Protein AF-A0A482R8Q1-F1 (afdb_monomer_lite)

Radius of gyration: 25.63 Å; chains: 1; bounding box: 69×61×71 Å

Foldseek 3Di:
DDDDDDDDDDDDPDDDDDPQDWDADPPPRDTDGPVDQADPPPRHGGDPPPPPQPDQQPFWDFDQDQQLRATWIAGNVPRDIGLAPDCSNPQLPFDQNPRRSHDHPPVQLVVQVVLLVVQAVDFFDQLDADDCVVVDDDPDPFPAPPVVRDTPVPDPPVCPPVDDQPAAAQLNRGFYAAPLCVPPVLNAAAAPCNRSSHHRCTRPDNHHRHADGSSLVNRDDLQAASRRDGEDCAQDPVSDDGHHSVDDDPDDDDPDDDDDPPDPPQVVCCVVCVSRHDDRDDDDDDDDD

pLDDT: mean 76.48, std 18.46, range [29.44, 97.88]

Structure (mmCIF, N/CA/C/O backbone):
data_AF-A0A482R8Q1-F1
#
_entry.id   AF-A0A482R8Q1-F1
#
loop_
_atom_site.group_PDB
_atom_site.id
_atom_site.type_symbol
_atom_site.label_atom_id
_atom_site.label_alt_id
_atom_site.label_comp_id
_atom_site.label_asym_id
_atom_site.label_entity_id
_atom_site.label_seq_id
_atom_site.pdbx_PDB_ins_code
_atom_site.Cartn_x
_atom_site.Cartn_y
_atom_site.Cartn_z
_atom_site.occupancy
_atom_site.B_iso_or_equiv
_atom_site.auth_seq_id
_atom_site.auth_comp_id
_atom_site.auth_asym_id
_atom_site.auth_atom_id
_atom_site.pdbx_PDB_model_num
ATOM 1 N N . MET A 1 1 ? -14.815 -26.971 -37.188 1.00 39.12 1 MET A N 1
ATOM 2 C CA . MET A 1 1 ? -15.586 -27.806 -36.244 1.00 39.12 1 MET A CA 1
ATOM 3 C C . MET A 1 1 ? -14.603 -28.486 -35.307 1.00 39.12 1 MET A C 1
ATOM 5 O O . MET A 1 1 ? -13.888 -29.372 -35.747 1.00 39.12 1 MET A O 1
ATOM 9 N N . ALA A 1 2 ? -14.506 -28.031 -34.060 1.00 32.44 2 ALA A N 1
ATOM 10 C CA . ALA A 1 2 ? -13.701 -28.677 -33.027 1.00 32.44 2 ALA A CA 1
ATOM 11 C C . ALA A 1 2 ? -14.546 -28.727 -31.751 1.00 32.44 2 ALA A C 1
ATOM 13 O O . ALA A 1 2 ? -15.058 -27.706 -31.296 1.00 32.44 2 ALA A O 1
ATOM 14 N N . ALA A 1 3 ? -14.783 -29.947 -31.278 1.00 30.41 3 ALA A N 1
ATOM 15 C CA . ALA A 1 3 ? -15.768 -30.293 -30.268 1.00 30.41 3 ALA A CA 1
ATOM 16 C C . ALA A 1 3 ? -15.351 -29.835 -28.862 1.00 30.41 3 ALA A C 1
ATOM 18 O O . ALA A 1 3 ? -14.231 -30.087 -28.416 1.00 30.41 3 ALA A O 1
ATOM 19 N N . ALA A 1 4 ? -16.287 -29.206 -28.150 1.00 29.44 4 ALA A N 1
ATOM 20 C CA . ALA A 1 4 ? -16.168 -28.900 -26.733 1.00 29.44 4 ALA A CA 1
ATOM 21 C C . ALA A 1 4 ? -16.239 -30.199 -25.912 1.00 29.44 4 ALA A C 1
ATOM 23 O O . ALA A 1 4 ? -17.248 -30.903 -25.928 1.00 29.44 4 ALA A O 1
ATOM 24 N N . ARG A 1 5 ? -15.167 -30.518 -25.181 1.00 33.19 5 ARG A N 1
ATOM 25 C CA . ARG A 1 5 ? -15.184 -31.551 -24.139 1.00 33.19 5 ARG A CA 1
ATOM 26 C C . ARG A 1 5 ? -15.720 -30.929 -22.852 1.00 33.19 5 ARG A C 1
ATOM 28 O O . ARG A 1 5 ? -15.056 -30.094 -22.246 1.00 33.19 5 ARG A O 1
ATOM 35 N N . GLY A 1 6 ? -16.929 -31.327 -22.459 1.00 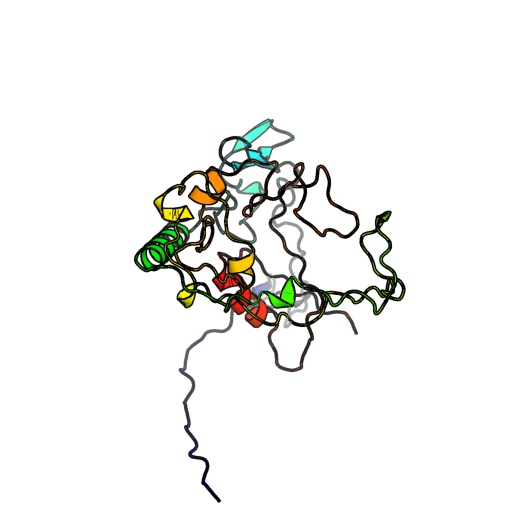29.94 6 GLY A N 1
ATOM 36 C CA . GLY A 1 6 ? -17.517 -30.977 -21.171 1.00 29.94 6 GLY A CA 1
ATOM 37 C C . GLY A 1 6 ? -16.790 -31.689 -20.033 1.00 29.94 6 GLY A C 1
ATOM 38 O O . GLY A 1 6 ? -16.711 -32.915 -20.017 1.00 29.94 6 GLY A O 1
ATOM 39 N N . VAL A 1 7 ? -16.271 -30.919 -19.079 1.00 32.34 7 VAL A N 1
ATOM 40 C CA . VAL A 1 7 ? -15.793 -31.443 -17.798 1.00 32.34 7 VAL A CA 1
ATOM 41 C C . VAL A 1 7 ? -16.876 -31.159 -16.766 1.00 32.34 7 VAL A C 1
ATOM 43 O O . VAL A 1 7 ? -17.063 -30.032 -16.319 1.00 32.34 7 VAL A O 1
ATOM 46 N N . SER A 1 8 ? -17.623 -32.208 -16.433 1.00 34.31 8 SER A N 1
ATOM 47 C CA . SER A 1 8 ? -18.514 -32.258 -15.279 1.00 34.31 8 SER A CA 1
ATOM 48 C C . SER A 1 8 ? -17.660 -32.287 -14.011 1.00 34.31 8 SER A C 1
ATOM 50 O O . SER A 1 8 ? -17.119 -33.336 -13.666 1.00 34.31 8 SER A O 1
ATOM 52 N N . SER A 1 9 ? -17.535 -31.160 -13.307 1.00 31.52 9 SER A N 1
ATOM 53 C CA . SER A 1 9 ? -17.006 -31.143 -11.940 1.00 31.52 9 SER A CA 1
ATOM 54 C C . SER A 1 9 ? -18.164 -31.013 -10.954 1.00 31.52 9 SER A C 1
ATOM 56 O O . SER A 1 9 ? -18.713 -29.934 -10.733 1.00 31.52 9 SER A O 1
ATOM 58 N N . SER A 1 10 ? -18.537 -32.153 -10.384 1.00 33.91 10 SER A N 1
ATOM 59 C CA . SER A 1 10 ? -19.400 -32.287 -9.217 1.00 33.91 10 SER A CA 1
ATOM 60 C C . SER A 1 10 ? -18.943 -31.369 -8.079 1.00 33.91 10 SER A C 1
ATOM 62 O O . SER A 1 10 ? -17.793 -31.445 -7.645 1.00 33.91 10 SER A O 1
ATOM 64 N N . LEU A 1 11 ? -19.855 -30.534 -7.579 1.00 31.52 11 LEU A N 1
ATOM 65 C CA . LEU A 1 11 ? -19.673 -29.757 -6.353 1.00 31.52 11 LEU A CA 1
ATOM 66 C C . LEU A 1 11 ? -19.361 -30.696 -5.170 1.00 31.52 11 LEU A C 1
ATOM 68 O O . LEU A 1 11 ? -20.057 -31.706 -5.011 1.00 31.52 11 LEU A O 1
ATOM 72 N N . PRO A 1 12 ? -18.382 -30.380 -4.304 1.00 32.44 12 PRO A N 1
ATOM 73 C CA . PRO A 1 12 ? -18.243 -31.081 -3.039 1.00 32.44 12 PRO A CA 1
ATOM 74 C C . PRO A 1 12 ? -19.461 -30.769 -2.161 1.00 32.44 12 PRO A C 1
ATOM 76 O O . PRO A 1 12 ? -19.801 -29.613 -1.903 1.00 32.44 12 PRO A O 1
ATOM 79 N N . ARG A 1 13 ? -20.140 -31.825 -1.704 1.00 41.91 13 ARG A N 1
ATOM 80 C CA . ARG A 1 13 ? -21.158 -31.735 -0.655 1.00 41.91 13 ARG A CA 1
ATOM 81 C C . ARG A 1 13 ? -20.482 -31.212 0.616 1.00 41.91 13 ARG A C 1
ATOM 83 O O . ARG A 1 13 ? -19.550 -31.850 1.091 1.00 41.91 13 ARG A O 1
ATOM 90 N N . GLY A 1 14 ? -20.982 -30.110 1.181 1.00 39.66 14 GLY A N 1
ATOM 91 C CA . GLY A 1 14 ? -20.725 -29.784 2.590 1.00 39.66 14 GLY A CA 1
ATOM 92 C C . GLY A 1 14 ? -20.165 -28.403 2.942 1.00 39.66 14 GLY A C 1
ATOM 93 O O . GLY A 1 14 ? -19.441 -28.316 3.925 1.00 39.66 14 GLY A O 1
ATOM 94 N N . VAL A 1 15 ? -20.511 -27.319 2.238 1.00 33.12 15 VAL A N 1
ATOM 95 C CA . VAL A 1 15 ? -20.296 -25.964 2.790 1.00 33.12 15 VAL A CA 1
ATOM 96 C C . VAL A 1 15 ? -21.603 -25.483 3.412 1.00 33.12 15 VAL A C 1
ATOM 98 O O . VAL A 1 15 ? -22.556 -25.147 2.711 1.00 33.12 15 VAL A O 1
ATOM 101 N N . ALA A 1 16 ? -21.670 -25.522 4.743 1.00 33.16 16 ALA A N 1
ATOM 102 C CA . ALA A 1 16 ? -22.784 -24.972 5.501 1.00 33.16 16 ALA A CA 1
ATOM 103 C C . ALA A 1 16 ? -22.886 -23.460 5.244 1.00 33.16 16 ALA A C 1
ATOM 105 O O . ALA A 1 16 ? -21.909 -22.730 5.401 1.00 33.16 16 ALA A O 1
ATOM 106 N N . LEU A 1 17 ? -24.079 -23.005 4.852 1.00 35.72 17 LEU A N 1
ATOM 107 C CA . LEU A 1 17 ? -24.433 -21.587 4.788 1.00 35.72 17 LEU A CA 1
ATOM 108 C C . LEU A 1 17 ? -24.100 -20.913 6.134 1.00 35.72 17 LEU A C 1
ATOM 110 O O . LEU A 1 17 ? -24.300 -21.547 7.178 1.00 35.72 17 LEU A O 1
ATOM 114 N N . PRO A 1 18 ? -23.630 -19.650 6.152 1.00 39.09 18 PRO A N 1
ATOM 115 C CA . PRO A 1 18 ? -23.465 -18.921 7.402 1.00 39.09 18 PRO A CA 1
ATOM 116 C C . PRO A 1 18 ? -24.820 -18.900 8.107 1.00 39.09 18 PRO A C 1
ATOM 118 O O . PRO A 1 18 ? -25.819 -18.454 7.540 1.00 39.09 18 PRO A O 1
ATOM 121 N N . LYS A 1 19 ? -24.871 -19.467 9.318 1.00 44.50 19 LYS A N 1
ATOM 122 C CA . LYS A 1 19 ? -26.093 -19.519 10.120 1.00 44.50 19 LYS A CA 1
ATOM 123 C C . LYS A 1 19 ? -26.568 -18.082 10.304 1.00 44.50 19 LYS A C 1
ATOM 125 O O . LYS A 1 19 ? -25.929 -17.312 11.019 1.00 44.50 19 LYS A O 1
ATOM 130 N N . LEU A 1 20 ? -27.667 -17.721 9.641 1.00 47.38 20 LEU A N 1
ATOM 131 C CA . LEU A 1 20 ? -28.396 -16.501 9.955 1.00 47.38 20 LEU A CA 1
ATOM 132 C C . LEU A 1 20 ? -28.641 -16.536 11.461 1.00 47.38 20 LEU A C 1
ATOM 134 O O . LEU A 1 20 ? -29.140 -17.535 11.981 1.00 47.38 20 LEU A O 1
ATOM 138 N N . SER A 1 21 ? -28.221 -15.493 12.171 1.00 65.81 21 SER A N 1
ATOM 139 C CA . SER A 1 21 ? -28.498 -15.394 13.599 1.00 65.81 21 SER A CA 1
ATOM 140 C C . SER A 1 21 ? -30.011 -15.545 13.806 1.00 65.81 21 SER A C 1
ATOM 142 O O . SER A 1 21 ? -30.819 -14.911 13.126 1.00 65.81 21 SER A O 1
ATOM 144 N N . THR A 1 22 ? -30.406 -16.466 14.681 1.00 85.81 22 THR A N 1
ATOM 145 C CA . THR A 1 22 ? -31.808 -16.771 14.996 1.00 85.81 22 THR A CA 1
ATOM 146 C C . THR A 1 22 ? -32.167 -16.213 16.367 1.00 85.81 22 THR A C 1
ATOM 148 O O . THR A 1 22 ? -31.316 -16.188 17.253 1.00 85.81 22 THR A O 1
ATOM 151 N N . TRP A 1 23 ? -33.426 -15.824 16.574 1.00 85.00 23 TRP A N 1
ATOM 152 C CA . TRP A 1 23 ? -33.970 -15.517 17.901 1.00 85.00 23 TRP A CA 1
ATOM 153 C C . TRP A 1 23 ? -35.055 -16.526 18.283 1.00 85.00 23 TRP A C 1
ATOM 155 O O . TRP A 1 23 ? -35.826 -16.977 17.435 1.00 85.00 23 TRP A O 1
ATOM 165 N N . SER A 1 24 ? -35.118 -16.885 19.562 1.00 89.62 24 SER A N 1
ATOM 166 C CA . SER A 1 24 ? -36.125 -17.808 20.091 1.00 89.62 24 SER A CA 1
ATOM 167 C C . SER A 1 24 ? -37.320 -17.032 20.627 1.00 89.62 24 SER A C 1
ATOM 169 O O . SER A 1 24 ? -37.162 -16.099 21.412 1.00 89.62 24 SER A O 1
ATOM 171 N N . CYS A 1 25 ? -38.527 -17.417 20.220 1.00 85.88 25 CYS A N 1
ATOM 172 C CA . CYS A 1 25 ? -39.744 -16.822 20.757 1.00 85.88 25 CYS A CA 1
ATOM 173 C C . CYS A 1 25 ? -39.960 -17.227 22.221 1.00 85.88 25 CYS A C 1
ATOM 175 O O . CYS A 1 25 ? -40.052 -18.415 22.515 1.00 85.88 25 CYS A O 1
ATOM 177 N N . ALA A 1 26 ? -40.119 -16.248 23.114 1.00 85.25 26 ALA A N 1
ATOM 178 C CA . ALA A 1 26 ? -40.362 -16.490 24.537 1.00 85.25 26 ALA A CA 1
ATOM 179 C C . ALA A 1 26 ? -41.704 -17.196 24.819 1.00 85.25 26 ALA A C 1
ATOM 181 O O . ALA A 1 26 ? -41.795 -17.974 25.761 1.00 85.25 26 ALA A O 1
ATOM 182 N N . ALA A 1 27 ? -42.729 -16.975 23.988 1.00 85.19 27 ALA A N 1
ATOM 183 C CA . ALA A 1 27 ? -44.058 -17.552 24.199 1.00 85.19 27 ALA A CA 1
ATOM 184 C C . ALA A 1 27 ? -44.214 -18.978 23.648 1.00 85.19 27 ALA A C 1
ATOM 186 O O . ALA A 1 27 ? -44.920 -19.791 24.234 1.00 85.19 27 ALA A O 1
ATOM 187 N N . CYS A 1 28 ? -43.596 -19.293 22.502 1.00 89.31 28 CYS A N 1
ATOM 188 C CA . CYS A 1 28 ? -43.806 -20.584 21.829 1.00 89.31 28 CYS A CA 1
ATOM 189 C C . CYS A 1 28 ? -42.527 -21.381 21.543 1.00 89.31 28 CYS A C 1
ATOM 191 O O . CYS A 1 28 ? -42.600 -22.439 20.917 1.00 89.31 28 CYS A O 1
ATOM 193 N N . GLY A 1 29 ? -41.358 -20.872 21.941 1.00 85.06 29 GLY A N 1
ATOM 194 C CA . GLY A 1 29 ? -40.060 -21.537 21.782 1.00 85.06 29 GLY A CA 1
ATOM 195 C C . GLY A 1 29 ? -39.556 -21.654 20.340 1.00 85.06 29 GLY A C 1
ATOM 196 O O . GLY A 1 29 ? -38.484 -22.207 20.107 1.00 85.06 29 GLY A O 1
ATOM 197 N N . LEU A 1 30 ? -40.303 -21.152 19.350 1.00 87.69 30 LEU A N 1
ATOM 198 C CA . LEU A 1 30 ? -39.933 -21.271 17.943 1.00 87.69 30 LEU A CA 1
ATOM 199 C C . LEU A 1 30 ? -38.719 -20.398 17.616 1.00 87.69 30 LEU A C 1
ATOM 201 O O . LEU A 1 30 ? -38.716 -19.201 17.908 1.00 87.69 30 LEU A O 1
ATOM 205 N N . GLN A 1 31 ? -37.734 -20.983 16.937 1.00 88.81 31 GLN A N 1
ATOM 206 C CA . GLN A 1 31 ? -36.620 -20.239 16.356 1.00 88.81 31 GLN A CA 1
ATOM 207 C C . GLN A 1 31 ? -37.091 -19.489 15.104 1.00 88.81 31 GLN A C 1
ATOM 209 O O . GLN A 1 31 ? -37.639 -20.086 14.167 1.00 88.81 31 GLN A O 1
ATOM 214 N N . ASN A 1 32 ? -36.891 -18.176 15.112 1.00 84.00 32 ASN A N 1
ATOM 215 C CA . ASN A 1 32 ? -37.191 -17.254 14.026 1.00 84.00 32 ASN A CA 1
ATOM 216 C C . ASN A 1 32 ? -35.883 -16.653 13.491 1.00 84.00 32 ASN A C 1
ATOM 218 O O . ASN A 1 32 ? -34.883 -16.560 14.201 1.00 84.00 32 ASN A O 1
ATOM 222 N N . GLU A 1 33 ? -35.894 -16.212 12.240 1.00 83.62 33 GLU A N 1
ATOM 223 C CA . GLU A 1 33 ? -34.783 -15.468 11.640 1.00 83.62 33 GLU A CA 1
ATOM 224 C C . GLU A 1 33 ? -34.684 -14.061 12.254 1.00 83.62 33 GLU A C 1
ATOM 226 O O . GLU A 1 33 ? -35.714 -13.428 12.500 1.00 83.62 33 GLU A O 1
ATOM 231 N N . ARG A 1 34 ? -33.469 -13.529 12.473 1.00 78.00 34 ARG A N 1
ATOM 232 C CA . ARG A 1 34 ? -33.254 -12.183 13.056 1.00 78.00 34 ARG A CA 1
ATOM 233 C C . ARG A 1 34 ? -33.968 -11.048 12.322 1.00 78.00 34 ARG A C 1
ATOM 235 O O . ARG A 1 34 ? -34.288 -10.045 12.948 1.00 78.00 34 ARG A O 1
ATOM 242 N N . ALA A 1 35 ? -34.236 -11.201 11.026 1.00 77.19 35 ALA A N 1
ATOM 243 C CA . ALA A 1 35 ? -34.951 -10.205 10.230 1.00 77.19 35 ALA A CA 1
ATOM 244 C C . ALA A 1 35 ? -36.462 -10.125 10.539 1.00 77.19 35 ALA A C 1
ATOM 246 O O . ALA A 1 35 ? -37.106 -9.139 10.187 1.00 77.19 35 ALA A O 1
ATOM 247 N N . LEU A 1 36 ? -37.046 -11.142 11.186 1.00 80.75 36 LEU A N 1
ATOM 248 C CA . LEU A 1 36 ? -38.474 -11.170 11.497 1.00 80.75 36 LEU A CA 1
ATOM 249 C C . LEU A 1 36 ? -38.778 -10.363 12.760 1.00 80.75 36 LEU A C 1
ATOM 251 O O . LEU A 1 36 ? -38.402 -10.760 13.860 1.00 80.75 36 LEU A O 1
ATOM 255 N N . ALA A 1 37 ? -39.540 -9.278 12.598 1.00 85.25 37 ALA A N 1
ATOM 256 C CA . ALA A 1 37 ? -40.002 -8.428 13.699 1.00 85.25 37 ALA A CA 1
ATOM 257 C C . ALA A 1 37 ? -41.045 -9.098 14.613 1.00 85.25 37 ALA A C 1
ATOM 259 O O . ALA A 1 37 ? -41.288 -8.607 15.708 1.00 85.25 37 ALA A O 1
ATOM 260 N N . HIS A 1 38 ? -41.666 -10.196 14.173 1.00 90.62 38 HIS A N 1
ATOM 261 C CA . HIS A 1 38 ? -42.658 -10.953 14.936 1.00 90.62 38 HIS A CA 1
ATOM 262 C C . HIS A 1 38 ? -42.456 -12.452 14.715 1.00 90.62 38 HIS A C 1
ATOM 264 O O . HIS A 1 38 ? -41.999 -12.882 13.652 1.00 90.62 38 HIS A O 1
ATOM 270 N N . CYS A 1 39 ? -42.825 -13.267 15.699 1.00 89.81 39 CYS A N 1
ATOM 271 C CA . CYS A 1 39 ? -42.769 -14.711 15.576 1.00 89.81 39 CYS A CA 1
ATOM 272 C C . CYS A 1 39 ? -43.718 -15.174 14.469 1.00 89.81 39 CYS A C 1
ATOM 274 O O . CYS A 1 39 ? -44.916 -14.891 14.499 1.00 89.81 39 CYS A O 1
ATOM 276 N N . ARG A 1 40 ? -43.206 -15.977 13.533 1.00 90.31 40 ARG A N 1
ATOM 277 C CA . ARG A 1 40 ? -43.997 -16.518 12.414 1.00 90.31 40 ARG A CA 1
ATOM 278 C C . ARG A 1 40 ? -45.171 -17.409 12.840 1.00 90.31 40 ARG A C 1
ATOM 280 O O . ARG A 1 40 ? -46.043 -17.678 12.025 1.00 90.31 40 ARG A O 1
ATOM 287 N N . ARG A 1 41 ? -45.188 -17.885 14.092 1.00 87.19 41 ARG A N 1
ATOM 288 C CA . ARG A 1 41 ? -46.240 -18.759 14.630 1.00 87.19 41 ARG A CA 1
ATOM 289 C C . ARG A 1 41 ? -47.239 -18.015 15.508 1.00 87.19 41 ARG A C 1
ATOM 291 O O . ARG A 1 41 ? -48.424 -18.051 15.214 1.00 87.19 41 ARG A O 1
ATOM 298 N N . CYS A 1 42 ? -46.784 -17.366 16.577 1.00 90.25 42 CYS A N 1
ATOM 299 C CA . CYS A 1 42 ? -47.680 -16.728 17.552 1.00 90.25 42 CYS A CA 1
ATOM 300 C C . CYS A 1 42 ? -47.794 -15.207 17.398 1.00 90.25 42 CYS A C 1
ATOM 302 O O . CYS A 1 42 ? -48.523 -14.587 18.160 1.00 90.25 42 CYS A O 1
ATOM 304 N N . ARG A 1 43 ? -47.083 -14.606 16.434 1.00 88.69 43 ARG A N 1
ATOM 305 C CA . ARG A 1 43 ? -47.018 -13.154 16.197 1.00 88.69 43 ARG A CA 1
ATOM 306 C C . ARG A 1 43 ? -46.509 -12.308 17.366 1.00 88.69 43 ARG A C 1
ATOM 308 O O . ARG A 1 43 ? -46.534 -11.090 17.246 1.00 88.69 43 ARG A O 1
ATOM 315 N N . GLU A 1 44 ? -45.979 -12.915 18.427 1.00 85.88 44 GLU A N 1
ATOM 316 C CA . GLU A 1 44 ? -45.283 -12.152 19.467 1.00 85.88 44 GLU A CA 1
ATOM 317 C C . GLU A 1 44 ? -44.134 -11.349 18.855 1.00 85.88 44 GLU A C 1
ATOM 319 O O . GLU A 1 44 ? -43.413 -11.898 18.009 1.00 85.88 44 GLU A O 1
ATOM 324 N N . PRO A 1 45 ? -43.954 -10.074 19.233 1.00 85.06 45 PRO A N 1
ATOM 325 C CA . PRO A 1 45 ? -42.891 -9.264 18.691 1.00 85.06 45 PRO A CA 1
ATOM 326 C C . PRO A 1 45 ? -41.548 -9.882 19.070 1.00 85.06 45 PRO A C 1
ATOM 328 O O . PRO A 1 45 ? -41.381 -10.506 20.123 1.00 85.06 45 PRO A O 1
ATOM 331 N N . ALA A 1 46 ? -40.580 -9.725 18.174 1.00 81.00 46 ALA A N 1
ATOM 332 C CA . ALA A 1 46 ? -39.199 -10.026 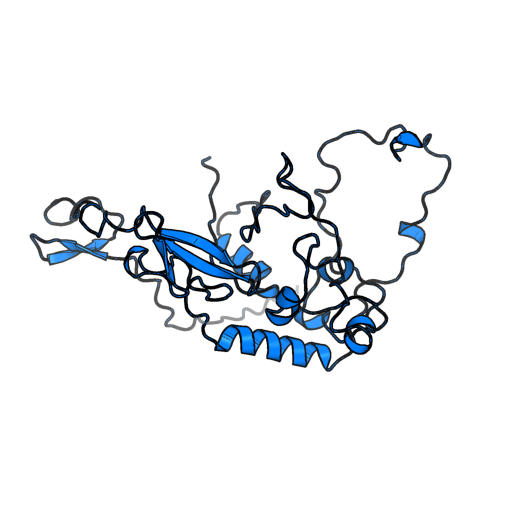18.490 1.00 81.00 46 ALA A CA 1
ATOM 333 C C . ALA A 1 46 ? -38.811 -9.254 19.759 1.00 81.00 46 ALA A C 1
ATOM 335 O O . ALA A 1 46 ? -39.280 -8.120 19.938 1.00 81.00 46 ALA A O 1
ATOM 336 N N . PRO A 1 47 ? -37.974 -9.835 20.639 1.00 76.00 47 PRO A N 1
ATOM 337 C CA . PRO A 1 47 ? -37.443 -9.087 21.769 1.00 76.00 47 PRO A CA 1
ATOM 338 C C . PRO A 1 47 ? -36.865 -7.783 21.217 1.00 76.00 47 PRO A C 1
ATOM 340 O O . PRO A 1 47 ? -36.062 -7.806 20.276 1.00 76.00 47 PRO A O 1
ATOM 343 N N . ARG A 1 48 ? -37.358 -6.638 21.714 1.00 59.53 48 ARG A N 1
ATOM 344 C CA . ARG A 1 48 ? -36.851 -5.331 21.281 1.00 59.53 48 ARG A CA 1
ATOM 345 C C . ARG A 1 48 ? -35.336 -5.361 21.470 1.00 59.53 48 ARG A C 1
ATOM 347 O O . ARG A 1 48 ? -34.848 -5.939 22.432 1.00 59.53 48 ARG A O 1
ATOM 354 N N . ALA A 1 49 ? -34.589 -4.718 20.577 1.00 50.91 49 ALA A N 1
ATOM 355 C CA . ALA A 1 49 ? -33.147 -4.512 20.731 1.00 50.91 49 ALA A CA 1
ATOM 356 C C . ALA A 1 49 ? -32.808 -3.537 21.888 1.00 50.91 49 ALA A C 1
ATOM 358 O O . ALA A 1 49 ? -31.868 -2.757 21.794 1.00 50.91 49 ALA A O 1
ATOM 359 N N . ALA A 1 50 ? -33.609 -3.548 22.951 1.00 45.41 50 ALA A N 1
ATOM 360 C CA . ALA A 1 50 ? -33.391 -2.885 24.217 1.00 45.41 50 ALA A CA 1
ATOM 361 C C . ALA A 1 50 ? -33.287 -4.004 25.259 1.00 45.41 50 ALA A C 1
ATOM 363 O O . ALA A 1 50 ? -34.108 -4.915 25.254 1.00 45.41 50 ALA A O 1
ATOM 364 N N . ASP A 1 51 ? -32.246 -3.933 26.083 1.00 38.12 51 ASP A N 1
ATOM 365 C CA . ASP A 1 51 ? -31.846 -4.892 27.128 1.00 38.12 51 ASP A CA 1
ATOM 366 C C . ASP A 1 51 ? -30.806 -5.952 26.724 1.00 38.12 51 ASP A C 1
ATOM 368 O O . ASP A 1 51 ? -30.553 -6.911 27.447 1.00 38.12 51 ASP A O 1
ATOM 372 N N . ALA A 1 52 ? -30.069 -5.694 25.639 1.00 39.16 52 ALA A N 1
ATOM 373 C CA . ALA A 1 52 ? -28.669 -6.108 25.534 1.00 39.16 52 ALA A CA 1
ATOM 374 C C . ALA A 1 52 ? -27.768 -4.890 25.820 1.00 39.16 52 ALA A C 1
ATOM 376 O O . ALA A 1 52 ? -27.332 -4.198 24.907 1.00 39.16 52 ALA A O 1
ATOM 377 N N . GLY A 1 53 ? -27.545 -4.598 27.106 1.00 39.47 53 GLY A N 1
ATOM 378 C CA . GLY A 1 53 ? -26.366 -3.861 27.583 1.00 39.47 53 GLY A CA 1
ATOM 379 C C . GLY A 1 53 ? -26.148 -2.433 27.066 1.00 39.47 53 GLY A C 1
ATOM 380 O O . GLY A 1 53 ? -25.027 -2.085 26.709 1.00 39.47 53 GLY A O 1
ATOM 381 N N . ALA A 1 54 ? -27.164 -1.571 27.074 1.00 38.84 54 ALA A N 1
ATOM 382 C CA . ALA A 1 54 ? -26.957 -0.131 26.908 1.00 38.84 54 ALA A CA 1
ATOM 383 C C . ALA A 1 54 ? -26.622 0.526 28.262 1.00 38.84 54 ALA A C 1
ATOM 385 O O . ALA A 1 54 ? -27.499 1.117 28.878 1.00 38.84 54 ALA A O 1
ATOM 386 N N . SER A 1 55 ? -25.379 0.401 28.754 1.00 43.50 55 SER A N 1
ATOM 387 C CA . SER A 1 55 ? -24.885 1.266 29.853 1.00 43.50 55 SER A CA 1
ATOM 388 C C . SER A 1 55 ? -23.355 1.316 30.050 1.00 43.50 55 SER A C 1
ATOM 390 O O . SER A 1 55 ? -22.900 1.759 31.101 1.00 43.50 55 SER A O 1
ATOM 392 N N . ALA A 1 56 ? -22.522 0.891 29.093 1.00 44.75 56 ALA A N 1
ATOM 393 C CA . ALA A 1 56 ? -21.063 0.995 29.281 1.00 44.75 56 ALA A CA 1
ATOM 394 C C . ALA A 1 56 ? -20.249 1.306 28.010 1.00 44.75 56 ALA A C 1
ATOM 396 O O . ALA A 1 56 ? -19.044 1.518 28.089 1.00 44.75 56 ALA A O 1
ATOM 397 N N . SER A 1 57 ? -20.887 1.392 26.839 1.00 51.72 57 SER A N 1
ATOM 398 C CA . SER A 1 57 ? -20.214 1.668 25.562 1.00 51.72 57 SER A CA 1
ATOM 399 C C . SER A 1 57 ? -19.968 3.159 25.284 1.00 51.72 57 SER A C 1
ATOM 401 O O . SER A 1 57 ? -19.239 3.475 24.352 1.00 51.72 57 SER A O 1
ATOM 403 N N . ALA A 1 58 ? -20.581 4.076 26.045 1.00 56.56 58 ALA A N 1
ATOM 404 C CA . ALA A 1 58 ? -20.468 5.522 25.810 1.00 56.56 58 ALA A CA 1
ATOM 405 C C . ALA A 1 58 ? -19.167 6.136 26.364 1.00 56.56 58 ALA A C 1
ATOM 407 O O . ALA A 1 58 ? -18.727 7.175 25.877 1.00 56.56 58 ALA A O 1
ATOM 408 N N . SER A 1 59 ? -18.547 5.486 27.350 1.00 77.19 59 SER A N 1
ATOM 409 C CA . SER A 1 59 ? -17.446 6.067 28.126 1.00 77.19 59 SER A CA 1
ATOM 410 C C . SER A 1 59 ? -16.062 5.659 27.628 1.00 77.19 59 SER A C 1
ATOM 412 O O . SER A 1 59 ? -15.091 6.357 27.889 1.00 77.19 59 SER A O 1
ATOM 414 N N . TRP A 1 60 ? -15.933 4.548 26.900 1.00 78.94 60 TRP A N 1
ATOM 415 C CA . TRP A 1 60 ? -14.638 4.069 26.412 1.00 78.94 60 TRP A CA 1
ATOM 416 C C . TRP A 1 60 ? -14.308 4.630 25.025 1.00 78.94 60 TRP A C 1
ATOM 418 O O . TRP A 1 60 ? -15.096 4.508 24.088 1.00 78.94 60 TRP A O 1
ATOM 428 N N . LYS A 1 61 ? -13.111 5.200 24.879 1.00 79.69 61 LYS A N 1
ATOM 429 C CA . LYS A 1 61 ? -12.539 5.688 23.620 1.00 79.69 61 LYS A CA 1
ATOM 430 C C . LYS A 1 61 ? -11.348 4.833 23.201 1.00 79.69 61 LYS A C 1
ATOM 432 O O . LYS A 1 61 ? -10.495 4.511 24.021 1.00 79.69 61 LYS A O 1
ATOM 437 N N . GLU A 1 62 ? -11.281 4.501 21.915 1.00 77.25 62 GLU A N 1
ATOM 438 C CA . GLU A 1 62 ? -10.100 3.900 21.284 1.00 77.25 62 GLU A CA 1
ATOM 439 C C . GLU A 1 62 ? -9.070 5.008 21.014 1.00 77.25 62 GLU A C 1
ATOM 441 O O . GLU A 1 62 ? -9.372 5.984 20.323 1.00 77.25 62 GLU A O 1
ATOM 446 N N . VAL A 1 63 ? -7.865 4.875 21.567 1.00 76.31 63 VAL A N 1
ATOM 447 C CA . VAL A 1 63 ? -6.773 5.844 21.424 1.00 76.31 63 VAL A CA 1
ATOM 448 C C . VAL A 1 63 ? -5.530 5.123 20.918 1.00 76.31 63 VAL A C 1
ATOM 450 O O . VAL A 1 63 ? -5.204 4.034 21.375 1.00 76.31 63 VAL A O 1
ATOM 453 N N . LEU A 1 64 ? -4.832 5.720 19.955 1.00 72.12 64 LEU A N 1
ATOM 454 C CA . LEU A 1 64 ? -3.559 5.202 19.463 1.00 72.12 64 LEU A CA 1
ATOM 455 C C . LEU A 1 64 ? -2.437 5.668 20.393 1.00 72.12 64 LEU A C 1
ATOM 457 O O . LEU A 1 64 ? -2.246 6.872 20.555 1.00 72.12 64 LEU A O 1
ATOM 461 N N . ASP A 1 65 ? -1.684 4.736 20.968 1.00 70.44 65 ASP A N 1
ATOM 462 C CA . ASP A 1 65 ? -0.463 5.081 21.688 1.00 70.44 65 ASP A CA 1
ATOM 463 C C . ASP A 1 65 ? 0.642 5.475 20.688 1.00 70.44 65 ASP A C 1
ATOM 465 O O . ASP A 1 65 ? 1.010 4.655 19.844 1.00 70.44 65 ASP A O 1
ATOM 469 N N . PRO A 1 66 ? 1.206 6.695 20.751 1.00 63.91 66 PRO A N 1
ATOM 470 C CA . PRO A 1 66 ? 2.219 7.141 19.794 1.00 63.91 66 PRO A CA 1
ATOM 471 C C . PRO A 1 66 ? 3.518 6.323 19.824 1.00 63.91 66 PRO A C 1
ATOM 473 O O . PRO A 1 66 ? 4.214 6.264 18.813 1.00 63.91 66 PRO A O 1
ATOM 476 N N . SER A 1 67 ? 3.852 5.701 20.963 1.00 59.38 67 SER A N 1
ATOM 477 C CA . SER A 1 67 ? 5.131 5.002 21.152 1.00 59.38 67 SER A CA 1
ATOM 478 C C . SER A 1 67 ? 5.116 3.568 20.611 1.00 59.38 67 SER A C 1
ATOM 480 O O . SER A 1 67 ? 6.004 3.164 19.863 1.00 59.38 67 SER A O 1
ATOM 482 N N . SER A 1 68 ? 4.073 2.811 20.944 1.00 61.19 68 SER A N 1
ATOM 483 C CA . SER A 1 68 ? 3.879 1.415 20.542 1.00 61.19 68 SER A CA 1
ATOM 484 C C . SER A 1 68 ? 3.049 1.275 19.271 1.00 61.19 68 SER A C 1
ATOM 486 O O . SER A 1 68 ? 3.029 0.206 18.661 1.00 61.19 68 SER A O 1
ATOM 488 N N . ARG A 1 69 ? 2.336 2.342 18.886 1.00 64.31 69 ARG A N 1
ATOM 489 C CA . ARG A 1 69 ? 1.332 2.363 17.815 1.00 64.31 69 ARG A CA 1
ATOM 490 C C . ARG A 1 69 ? 0.202 1.372 17.999 1.00 64.31 69 ARG A C 1
ATOM 492 O O . ARG A 1 69 ? -0.504 1.072 17.043 1.00 64.31 69 ARG A O 1
ATOM 499 N N . GLN A 1 70 ? -0.005 0.888 19.215 1.00 61.69 70 GLN A N 1
ATOM 500 C CA . GLN A 1 70 ? -1.116 0.013 19.548 1.00 61.69 70 GLN A CA 1
ATOM 501 C C . GLN A 1 70 ? -2.313 0.843 20.009 1.00 61.69 70 GLN A C 1
ATOM 503 O O . GLN A 1 70 ? -2.155 1.929 20.570 1.00 61.69 70 GLN A O 1
ATOM 508 N N . ILE A 1 71 ? -3.524 0.350 19.746 1.00 71.31 71 ILE A N 1
ATOM 509 C CA . ILE A 1 71 ? -4.729 0.956 20.308 1.00 71.31 71 ILE A CA 1
ATOM 510 C C . ILE A 1 71 ? -4.831 0.531 21.771 1.00 71.31 71 ILE A C 1
ATOM 512 O O . ILE A 1 71 ? -4.818 -0.663 22.073 1.00 71.31 71 ILE A O 1
ATOM 516 N N . TYR A 1 72 ? -4.973 1.508 22.658 1.00 75.19 72 TYR A N 1
ATOM 517 C CA . TYR A 1 72 ? -5.448 1.305 24.017 1.00 75.19 72 TYR A CA 1
ATOM 518 C C . TYR A 1 72 ? -6.842 1.918 24.164 1.00 75.19 72 TYR A C 1
ATOM 520 O O . TYR A 1 72 ? -7.242 2.824 23.431 1.00 75.19 72 TYR A O 1
ATOM 528 N N . TYR A 1 73 ? -7.610 1.393 25.105 1.00 81.25 73 TYR A N 1
ATOM 529 C CA . TYR A 1 73 ? -8.945 1.864 25.429 1.00 81.25 73 TYR A CA 1
ATOM 530 C C . TYR A 1 73 ? -8.844 2.734 26.670 1.00 81.25 73 TYR A C 1
ATOM 532 O O . TYR A 1 73 ? -8.325 2.287 27.691 1.00 81.25 73 TYR A O 1
ATOM 540 N N . TRP A 1 74 ? -9.338 3.963 26.579 1.00 82.88 74 TRP A N 1
ATOM 541 C CA . TRP A 1 74 ? -9.402 4.909 27.686 1.00 82.88 74 TRP A CA 1
ATOM 542 C C . TRP A 1 74 ? -10.854 5.174 28.062 1.00 82.88 74 TRP A C 1
ATOM 544 O O . TRP A 1 74 ? -11.658 5.559 27.214 1.00 82.88 74 TRP A O 1
ATOM 554 N N . ASN A 1 75 ? -11.197 4.967 29.327 1.00 86.44 75 ASN A N 1
ATOM 555 C CA . ASN A 1 75 ? -12.490 5.339 29.869 1.00 86.44 75 ASN A CA 1
ATOM 556 C C . ASN A 1 75 ? -12.472 6.822 30.250 1.00 86.44 75 ASN A C 1
ATOM 558 O O . ASN A 1 75 ? -11.744 7.235 31.149 1.00 86.44 75 ASN A O 1
ATOM 562 N N . VAL A 1 76 ? -13.287 7.620 29.570 1.00 82.56 76 VAL A N 1
ATOM 5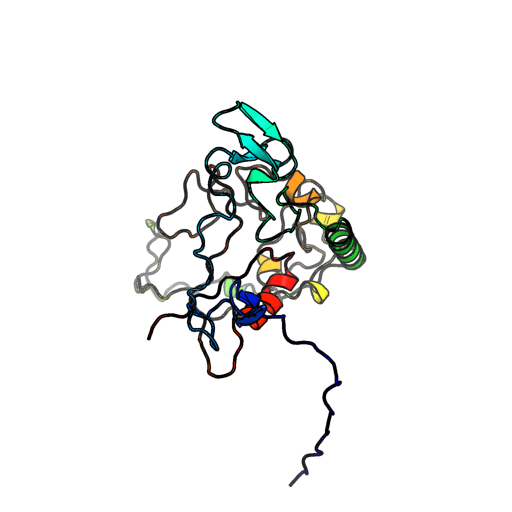63 C CA . VAL A 1 76 ? -13.409 9.067 29.773 1.00 82.56 76 VAL A CA 1
ATOM 564 C C . VAL A 1 76 ? -13.961 9.401 31.159 1.00 82.56 76 VAL A C 1
ATOM 566 O O . VAL A 1 76 ? -13.584 10.426 31.720 1.00 82.56 76 VAL A O 1
ATOM 569 N N . ASP A 1 77 ? -14.809 8.538 31.719 1.00 81.19 77 ASP A N 1
ATOM 570 C CA . ASP A 1 77 ? -15.489 8.797 32.988 1.00 81.19 77 ASP A CA 1
ATOM 571 C C . ASP A 1 77 ? -14.663 8.313 34.188 1.00 81.19 77 ASP A C 1
ATOM 573 O O . ASP A 1 77 ? -14.609 8.991 35.212 1.00 81.19 77 ASP A O 1
ATOM 577 N N . THR A 1 78 ? -13.999 7.155 34.075 1.00 84.62 78 THR A N 1
ATOM 578 C CA . THR A 1 78 ? -13.196 6.580 35.177 1.00 84.62 78 THR A CA 1
ATOM 579 C C . THR A 1 78 ? -11.711 6.925 35.096 1.00 84.62 78 THR A C 1
ATOM 581 O O . THR A 1 78 ? -10.984 6.750 36.071 1.00 84.62 78 THR A O 1
ATOM 584 N N . GLY A 1 79 ? -11.234 7.402 33.944 1.00 82.62 79 GLY A N 1
ATOM 585 C CA . GLY A 1 79 ? -9.812 7.625 33.682 1.00 82.62 79 GLY A CA 1
ATOM 586 C C . GLY A 1 79 ? -9.005 6.341 33.453 1.00 82.62 79 GLY A C 1
ATOM 587 O O . GLY A 1 79 ? -7.801 6.418 33.215 1.00 82.62 79 GLY A O 1
ATOM 588 N N . GLU A 1 80 ? -9.632 5.163 33.509 1.00 84.44 80 GLU A N 1
ATOM 589 C CA . GLU A 1 80 ? -8.949 3.878 33.354 1.00 84.44 80 GLU A CA 1
ATOM 590 C C . GLU A 1 80 ? -8.439 3.675 31.927 1.00 84.44 80 GLU A C 1
ATOM 592 O O . GLU A 1 80 ? -9.086 4.055 30.951 1.00 84.44 80 GLU A O 1
ATOM 597 N N . THR A 1 81 ? -7.282 3.025 31.799 1.00 85.62 81 THR A N 1
ATOM 598 C CA . THR A 1 81 ? -6.712 2.636 30.506 1.00 85.62 81 THR A CA 1
ATOM 599 C C . THR A 1 81 ? -6.474 1.132 30.463 1.00 85.62 81 THR A C 1
ATOM 601 O O . THR A 1 81 ? -6.076 0.523 31.455 1.00 85.62 81 THR A O 1
ATOM 604 N N . THR A 1 82 ? -6.736 0.506 29.319 1.00 79.44 82 THR A N 1
ATOM 605 C CA . THR A 1 82 ? -6.474 -0.922 29.104 1.00 79.44 82 THR A CA 1
ATOM 606 C C . THR A 1 82 ? -6.028 -1.191 27.675 1.00 79.44 82 THR A C 1
ATOM 608 O O . THR A 1 82 ? -6.495 -0.560 26.731 1.00 79.44 82 THR A O 1
ATOM 611 N N . TRP A 1 83 ? -5.142 -2.166 27.502 1.00 74.44 83 TRP A N 1
ATOM 612 C CA . TRP A 1 83 ? -4.686 -2.639 26.191 1.00 74.44 83 TRP A CA 1
ATOM 613 C C . TRP A 1 83 ? -5.619 -3.690 25.580 1.00 74.44 83 TRP A C 1
ATOM 615 O O . TRP A 1 83 ? -5.545 -3.981 24.391 1.00 74.44 83 TRP A O 1
ATOM 625 N N . THR A 1 84 ? -6.510 -4.270 26.389 1.00 73.38 84 THR A N 1
ATOM 626 C CA . THR A 1 84 ? -7.498 -5.260 25.940 1.00 73.38 84 THR A CA 1
ATOM 627 C C . THR A 1 84 ? -8.867 -4.611 25.864 1.00 73.38 84 THR A C 1
ATOM 629 O O . THR A 1 84 ? -9.259 -3.926 26.807 1.00 73.38 84 THR A O 1
ATOM 632 N N . ARG A 1 85 ? -9.612 -4.855 24.777 1.00 71.56 85 ARG A N 1
ATOM 633 C CA . ARG A 1 85 ? -10.970 -4.324 24.595 1.00 71.56 85 ARG A CA 1
ATOM 634 C C . ARG A 1 85 ? -11.839 -4.657 25.821 1.00 71.56 85 ARG A C 1
ATOM 636 O O . ARG A 1 85 ? -12.043 -5.839 26.096 1.00 71.56 85 ARG A O 1
ATOM 643 N N . PRO A 1 86 ? -12.348 -3.651 26.555 1.00 77.94 86 PRO A N 1
ATOM 644 C CA . PRO A 1 86 ? -13.251 -3.867 27.678 1.00 77.94 86 PRO A CA 1
ATOM 645 C C . PRO A 1 86 ? -14.483 -4.672 27.259 1.00 77.94 86 PRO A C 1
ATOM 647 O O . PRO A 1 86 ? -15.078 -4.385 26.223 1.00 77.94 86 PRO A O 1
ATOM 650 N N . ALA A 1 87 ? -14.938 -5.603 28.103 1.00 75.00 87 ALA A N 1
ATOM 651 C CA . ALA A 1 87 ? -16.1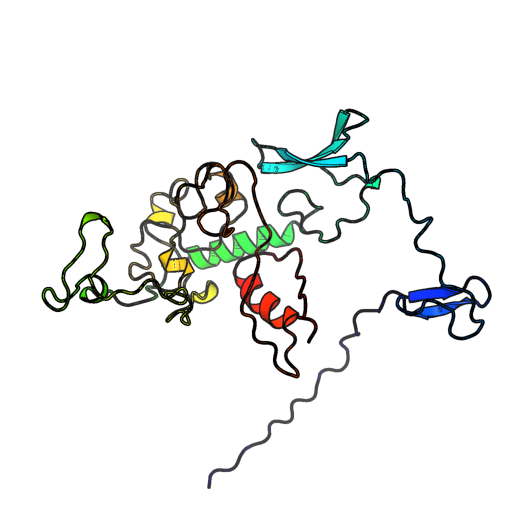68 -6.368 27.857 1.00 75.00 87 ALA A CA 1
ATOM 652 C C . ALA A 1 87 ? -17.401 -5.461 27.643 1.00 75.00 87 ALA A C 1
ATOM 654 O O . ALA A 1 87 ? -18.313 -5.801 26.894 1.00 75.00 87 ALA A O 1
ATOM 655 N N . ALA A 1 88 ? -17.386 -4.268 28.246 1.00 73.75 88 ALA A N 1
ATOM 656 C CA . ALA A 1 88 ? -18.366 -3.197 28.066 1.00 73.75 88 ALA A CA 1
ATOM 657 C C . ALA A 1 88 ? -18.536 -2.712 26.611 1.00 73.75 88 ALA A C 1
ATOM 659 O O . ALA A 1 88 ? -19.608 -2.230 26.249 1.00 73.75 88 ALA A O 1
ATOM 660 N N . LEU A 1 89 ? -17.494 -2.830 25.781 1.00 68.31 89 LEU A N 1
ATOM 661 C CA . LEU A 1 89 ? -17.512 -2.486 24.354 1.00 68.31 89 LEU A CA 1
ATOM 662 C C . LEU A 1 89 ? -18.000 -3.644 23.464 1.00 68.31 89 LEU A C 1
ATOM 664 O O . LEU A 1 89 ? -18.030 -3.488 22.239 1.00 68.31 89 LEU A O 1
ATOM 668 N N . GLY A 1 90 ? -18.369 -4.781 24.070 1.00 65.12 90 GLY A N 1
ATOM 669 C CA . GLY A 1 90 ? -18.747 -6.015 23.388 1.00 65.12 90 GLY A CA 1
ATOM 670 C C . GLY A 1 90 ? -17.590 -6.667 22.629 1.00 65.12 90 GLY A C 1
ATOM 671 O O . GLY A 1 90 ? -16.453 -6.180 22.644 1.00 65.12 90 GLY A O 1
ATOM 672 N N . ASP A 1 91 ? -17.897 -7.763 21.933 1.00 55.53 91 ASP A N 1
ATOM 673 C CA . ASP A 1 91 ? -16.967 -8.366 20.981 1.00 55.53 91 ASP A CA 1
ATOM 674 C C . ASP A 1 91 ? -16.520 -7.309 19.969 1.00 55.53 91 ASP A C 1
ATOM 676 O O . ASP A 1 91 ? -17.326 -6.504 19.486 1.00 55.53 91 ASP A O 1
ATOM 680 N N . ALA A 1 92 ? -15.223 -7.291 19.648 1.00 53.03 92 ALA A N 1
ATOM 681 C CA . ALA A 1 92 ? -14.749 -6.458 18.558 1.00 53.03 92 ALA A CA 1
ATOM 682 C C . ALA A 1 92 ? -15.538 -6.861 17.304 1.00 53.03 92 ALA A C 1
ATOM 684 O O . ALA A 1 92 ? -15.488 -8.032 16.922 1.00 53.03 92 ALA A O 1
ATOM 685 N N . PRO A 1 93 ? -16.266 -5.935 16.653 1.00 53.22 93 PRO A N 1
ATOM 686 C CA . PRO A 1 93 ? -17.086 -6.292 15.499 1.00 53.22 93 PRO A CA 1
ATOM 687 C C . PRO A 1 93 ? -16.239 -6.884 14.358 1.00 53.22 93 PRO A C 1
ATOM 689 O O . PRO A 1 93 ? -16.768 -7.585 13.498 1.00 53.22 93 PRO A O 1
ATOM 692 N N . TYR A 1 94 ? -14.922 -6.640 14.388 1.00 54.88 94 TYR A N 1
ATOM 693 C CA . TYR A 1 94 ? -13.922 -7.141 13.454 1.00 54.88 94 TYR A CA 1
ATOM 694 C C . TYR A 1 94 ? -12.622 -7.390 14.239 1.00 54.88 94 TYR A C 1
ATOM 696 O O . TYR A 1 94 ? -11.850 -6.467 14.495 1.00 54.88 94 TYR A O 1
ATOM 704 N N . ALA A 1 95 ? -12.432 -8.618 14.722 1.00 46.91 95 ALA A N 1
ATOM 705 C CA . ALA A 1 95 ? -11.269 -9.011 15.511 1.00 46.91 95 ALA A CA 1
ATOM 706 C C . ALA A 1 95 ? -10.106 -9.412 14.592 1.00 46.91 95 ALA A C 1
ATOM 708 O O . ALA A 1 95 ? -9.867 -10.595 14.364 1.00 46.91 95 ALA A O 1
ATOM 709 N N . SER A 1 96 ? -9.371 -8.431 14.078 1.00 51.12 96 SER A N 1
ATOM 710 C CA . SER A 1 96 ? -7.958 -8.641 13.789 1.00 51.12 96 SER A CA 1
ATOM 711 C C . SER A 1 96 ? -7.185 -7.899 14.867 1.00 51.12 96 SER A C 1
ATOM 713 O O . SER A 1 96 ? -7.245 -6.679 14.981 1.00 51.12 96 SER A O 1
ATOM 715 N N . GLY A 1 97 ? -6.461 -8.590 15.738 1.00 51.53 97 GLY A N 1
ATOM 716 C CA . GLY A 1 97 ? -5.584 -7.886 16.684 1.00 51.53 97 GLY A CA 1
ATOM 717 C C . GLY A 1 97 ? -4.334 -7.290 16.070 1.00 51.53 97 GLY A C 1
ATOM 718 O O . GLY A 1 97 ? -3.349 -7.071 16.775 1.00 51.53 97 GLY A O 1
ATOM 719 N N . TYR A 1 98 ? -4.374 -6.987 14.779 1.00 47.97 98 TYR A N 1
ATOM 720 C CA . TYR A 1 98 ? -3.395 -6.149 14.154 1.00 47.97 98 TYR A CA 1
ATOM 721 C C . TYR A 1 98 ? -3.790 -4.734 14.570 1.00 47.97 98 TYR A C 1
ATOM 723 O O . TYR A 1 98 ? -4.698 -4.142 13.998 1.00 47.97 98 TYR A O 1
ATOM 731 N N . TYR A 1 99 ? -3.142 -4.250 15.638 1.00 51.91 99 TYR A N 1
ATOM 732 C CA . TYR A 1 99 ? -3.359 -2.961 16.318 1.00 51.91 99 TYR A CA 1
ATOM 733 C C . TYR A 1 99 ? -4.413 -2.891 17.437 1.00 51.91 99 TYR A C 1
ATOM 735 O O . TYR A 1 99 ? -4.995 -1.836 17.657 1.00 51.91 99 TYR A O 1
ATOM 743 N N . GLY A 1 100 ? -4.598 -3.952 18.231 1.00 50.16 100 GLY A N 1
ATOM 744 C CA . GLY A 1 100 ? -5.247 -3.832 19.556 1.00 50.16 100 GLY A CA 1
ATOM 745 C C . GLY A 1 100 ? -6.781 -3.913 19.567 1.00 50.16 100 GLY A C 1
ATOM 746 O O . GLY A 1 100 ? -7.424 -3.681 20.592 1.00 50.16 100 GLY A O 1
ATOM 747 N N . ARG A 1 101 ? -7.404 -4.308 18.451 1.00 53.06 101 ARG A N 1
ATOM 748 C CA . ARG A 1 101 ? -8.853 -4.580 18.350 1.00 53.06 101 ARG A CA 1
ATOM 749 C C . ARG A 1 101 ? -9.228 -6.038 18.628 1.00 53.06 101 ARG A C 1
ATOM 751 O O . ARG A 1 101 ? -10.179 -6.568 18.068 1.00 53.06 101 ARG A O 1
ATOM 758 N N . GLY A 1 102 ? -8.492 -6.674 19.533 1.00 47.91 102 GLY A N 1
ATOM 759 C CA . GLY A 1 102 ? -8.609 -8.093 19.877 1.00 47.91 102 GLY A CA 1
ATOM 760 C C . GLY A 1 102 ? -7.245 -8.772 19.818 1.00 47.91 102 GLY A C 1
ATOM 761 O O . GLY A 1 102 ? -6.251 -8.118 19.520 1.00 47.91 102 GLY A O 1
ATOM 762 N N . ALA A 1 103 ? -7.173 -10.068 20.108 1.00 39.78 103 ALA A N 1
ATOM 763 C CA . ALA A 1 103 ? -6.000 -10.852 19.745 1.00 39.78 103 ALA A CA 1
ATOM 764 C C . ALA A 1 103 ? -6.041 -11.074 18.228 1.00 39.78 103 ALA A C 1
ATOM 766 O O . ALA A 1 103 ? -7.032 -11.580 17.704 1.00 39.78 103 ALA A O 1
ATOM 767 N N . SER A 1 104 ? -4.977 -10.728 17.503 1.00 44.19 104 SER A N 1
ATOM 768 C CA . SER A 1 104 ? -4.745 -11.361 16.210 1.00 44.19 104 SER A CA 1
ATOM 769 C C . SER A 1 104 ? -4.544 -12.801 16.592 1.00 44.19 104 SER A C 1
ATOM 771 O O . SER A 1 104 ? -3.883 -13.056 17.601 1.00 44.19 104 SER A O 1
ATOM 773 N N . ALA A 1 105 ? -5.063 -13.747 15.820 1.00 49.31 105 ALA A N 1
ATOM 774 C CA . ALA A 1 105 ? -4.429 -15.050 15.868 1.00 49.31 105 ALA A CA 1
ATOM 775 C C . ALA A 1 105 ? -2.925 -14.770 15.643 1.00 49.31 105 ALA A C 1
ATOM 777 O O . ALA A 1 105 ? -2.589 -14.242 14.580 1.00 49.31 105 ALA A O 1
ATOM 778 N N . PRO A 1 106 ? -2.030 -14.990 16.632 1.00 55.69 106 PRO A N 1
ATOM 779 C CA . PRO A 1 106 ? -0.601 -14.668 16.499 1.00 55.69 106 PRO A CA 1
ATOM 780 C C . PRO A 1 106 ? 0.016 -15.349 15.265 1.00 55.69 106 PRO A C 1
ATOM 782 O O . PRO A 1 106 ? 1.015 -14.897 14.715 1.00 55.69 106 PRO A O 1
ATOM 785 N N . ASP A 1 107 ? -0.669 -16.384 14.789 1.00 66.06 107 ASP A N 1
ATOM 786 C CA . ASP A 1 107 ? -0.512 -17.073 13.520 1.00 66.06 107 ASP A CA 1
ATOM 787 C C . ASP A 1 107 ? -0.496 -16.148 12.278 1.00 66.06 107 ASP A C 1
ATOM 789 O O . ASP A 1 107 ? 0.389 -16.285 11.446 1.00 66.06 107 ASP A O 1
ATOM 793 N N . VAL A 1 108 ? -1.381 -15.148 12.142 1.00 70.56 108 VAL A N 1
ATOM 794 C CA . VAL A 1 108 ? -1.509 -14.372 10.881 1.00 70.56 108 VAL A CA 1
ATOM 795 C C . VAL A 1 108 ? -0.299 -13.466 10.619 1.00 70.56 108 VAL A C 1
ATOM 797 O O . VAL A 1 108 ? 0.199 -13.403 9.495 1.00 70.56 108 VAL A O 1
ATOM 800 N N . GLN A 1 109 ? 0.217 -12.778 11.643 1.00 71.00 109 GLN A N 1
ATOM 801 C CA . GLN A 1 109 ? 1.436 -11.971 11.481 1.00 71.00 109 GLN A CA 1
ATOM 802 C C . GLN A 1 109 ? 2.656 -12.851 11.224 1.00 71.00 109 GLN A C 1
ATOM 804 O O . GLN A 1 109 ? 3.430 -12.568 10.311 1.00 71.00 109 GLN A O 1
ATOM 809 N N . ALA A 1 110 ? 2.786 -13.953 11.964 1.00 80.12 110 ALA A N 1
ATOM 810 C CA . ALA A 1 110 ? 3.854 -14.915 11.734 1.00 80.12 110 ALA A CA 1
ATOM 811 C C . ALA A 1 110 ? 3.807 -15.483 10.302 1.00 80.12 110 ALA A C 1
ATOM 813 O O . ALA A 1 110 ? 4.850 -15.618 9.663 1.00 80.12 110 ALA A O 1
ATOM 814 N N . GLN A 1 111 ? 2.609 -15.740 9.764 1.00 83.00 111 GLN A N 1
ATOM 815 C CA . GLN A 1 111 ? 2.402 -16.171 8.379 1.00 83.00 111 GLN A CA 1
ATOM 816 C C . GLN A 1 111 ? 2.846 -15.109 7.367 1.00 83.00 111 GLN A C 1
ATOM 818 O O . GLN A 1 111 ? 3.576 -15.437 6.431 1.00 83.00 111 GLN A O 1
ATOM 823 N N . LEU A 1 112 ? 2.465 -13.840 7.554 1.00 82.94 112 LEU A N 1
ATOM 824 C CA . LEU A 1 112 ? 2.883 -12.740 6.672 1.00 82.94 112 LEU A CA 1
ATOM 825 C C . LEU A 1 112 ? 4.403 -12.533 6.702 1.00 82.94 112 LEU A C 1
ATOM 827 O O . LEU A 1 112 ? 5.035 -12.374 5.657 1.00 82.94 112 LEU A O 1
ATOM 831 N N . GLU A 1 113 ? 5.015 -12.589 7.884 1.00 86.44 113 GLU A N 1
ATOM 832 C CA . GLU A 1 113 ? 6.470 -12.511 8.035 1.00 86.44 113 GLU A CA 1
ATOM 833 C C . GLU A 1 113 ? 7.182 -13.702 7.382 1.00 86.44 113 GLU A C 1
ATOM 835 O O . GLU A 1 113 ? 8.208 -13.529 6.717 1.00 86.44 113 GLU A O 1
ATOM 840 N N . GLN A 1 114 ? 6.638 -14.912 7.531 1.00 90.00 114 GLN A N 1
ATOM 841 C CA . GLN A 1 114 ? 7.157 -16.112 6.883 1.00 90.00 114 GLN A CA 1
ATOM 842 C C . GLN A 1 114 ? 7.045 -16.015 5.355 1.00 90.00 114 GLN A C 1
ATOM 844 O O . GLN A 1 114 ? 8.001 -16.347 4.649 1.00 90.00 114 GLN A O 1
ATOM 849 N N . GLN A 1 115 ? 5.920 -15.517 4.837 1.00 90.12 115 GLN A N 1
ATOM 850 C CA . GLN A 1 115 ? 5.706 -15.299 3.407 1.00 90.12 115 GLN A CA 1
ATOM 851 C C . GLN A 1 115 ? 6.678 -14.250 2.854 1.00 90.12 115 GLN A C 1
ATOM 853 O O . GLN A 1 115 ? 7.347 -14.496 1.849 1.00 90.12 115 GLN A O 1
ATOM 858 N N . ASN A 1 116 ? 6.850 -13.129 3.557 1.00 91.56 116 ASN A N 1
ATOM 859 C CA . ASN A 1 116 ? 7.841 -12.116 3.202 1.00 91.56 116 ASN A CA 1
ATOM 860 C C . ASN A 1 116 ? 9.264 -12.680 3.210 1.00 91.56 116 ASN A C 1
ATOM 862 O O . ASN A 1 116 ? 10.035 -12.399 2.295 1.00 91.56 116 ASN A O 1
ATOM 866 N N . ARG A 1 117 ? 9.614 -13.517 4.193 1.00 92.06 117 ARG A N 1
ATOM 867 C CA . ARG A 1 117 ? 10.918 -14.194 4.240 1.00 92.06 117 ARG A CA 1
ATOM 868 C C . ARG A 1 117 ? 11.128 -15.091 3.021 1.00 92.06 117 ARG A C 1
ATOM 870 O O . ARG A 1 117 ? 12.217 -15.090 2.452 1.00 92.06 117 ARG A O 1
ATOM 877 N N . ALA A 1 118 ? 10.092 -15.814 2.597 1.00 93.94 118 ALA A N 1
ATOM 878 C CA . ALA A 1 118 ? 10.141 -16.636 1.392 1.00 93.94 118 ALA A CA 1
ATOM 879 C C . ALA A 1 118 ? 10.316 -15.787 0.121 1.00 93.94 118 ALA A C 1
ATOM 881 O O . ALA A 1 118 ? 11.108 -16.144 -0.751 1.00 93.94 118 ALA A O 1
ATOM 882 N N . TRP A 1 119 ? 9.643 -14.638 0.019 1.00 94.19 119 TRP A N 1
ATOM 883 C CA . TRP A 1 119 ? 9.841 -13.714 -1.101 1.00 94.19 119 TRP A CA 1
ATOM 884 C C . TRP A 1 119 ? 11.246 -13.116 -1.112 1.00 94.19 119 TRP A C 1
ATOM 886 O O . TRP A 1 119 ? 11.909 -13.138 -2.146 1.00 94.19 119 TRP A O 1
ATOM 896 N N . LEU A 1 120 ? 11.740 -12.645 0.033 1.00 93.81 120 LEU A N 1
ATOM 897 C CA . LEU A 1 120 ? 13.072 -12.051 0.175 1.00 93.81 120 LEU A CA 1
ATOM 898 C C . LEU A 1 120 ? 14.220 -13.050 -0.056 1.00 93.81 120 LEU A C 1
ATOM 900 O O . LEU A 1 120 ? 15.360 -12.628 -0.229 1.00 93.81 120 LEU A O 1
ATOM 904 N N . ALA A 1 121 ? 13.947 -14.357 -0.111 1.00 95.31 121 ALA A N 1
ATOM 905 C CA . ALA A 1 121 ? 14.947 -15.363 -0.472 1.00 95.31 121 ALA A CA 1
ATOM 906 C C . ALA A 1 121 ? 15.343 -15.323 -1.962 1.00 95.31 121 ALA A C 1
ATOM 908 O O . ALA A 1 121 ? 16.403 -15.826 -2.332 1.00 95.31 121 ALA A O 1
ATOM 909 N N . ARG A 1 122 ? 14.517 -14.720 -2.825 1.00 95.75 122 ARG A N 1
ATOM 910 C CA . ARG A 1 122 ? 14.775 -14.570 -4.267 1.00 95.75 122 ARG A CA 1
ATOM 911 C C . ARG A 1 122 ? 14.873 -13.089 -4.657 1.00 95.75 122 ARG A C 1
ATOM 913 O O . ARG A 1 122 ? 14.309 -12.245 -3.962 1.00 95.75 122 ARG A O 1
ATOM 920 N N . PRO A 1 123 ? 15.560 -12.735 -5.756 1.00 97.56 123 PRO A N 1
ATOM 921 C CA . PRO A 1 123 ? 15.619 -11.350 -6.226 1.00 97.56 123 PRO A CA 1
ATOM 922 C C . PRO A 1 123 ? 14.244 -10.837 -6.676 1.00 97.56 123 PRO A C 1
ATOM 924 O O . PRO A 1 123 ? 13.433 -11.587 -7.223 1.00 97.56 123 PRO A O 1
ATOM 927 N N . ALA A 1 124 ? 13.983 -9.545 -6.465 1.00 97.38 124 ALA A N 1
ATOM 928 C CA . ALA A 1 124 ? 12.750 -8.907 -6.912 1.00 97.38 124 ALA A CA 1
ATOM 929 C C . ALA A 1 124 ? 12.668 -8.837 -8.443 1.00 97.38 124 ALA A C 1
ATOM 931 O O . ALA A 1 124 ? 13.628 -8.479 -9.134 1.00 97.38 124 ALA A O 1
ATOM 932 N N . LYS A 1 125 ? 11.480 -9.114 -8.979 1.00 96.44 125 LYS A N 1
ATOM 933 C CA . LYS A 1 125 ? 11.233 -9.124 -10.422 1.00 96.44 125 LYS A CA 1
ATOM 934 C C . LYS A 1 125 ? 11.192 -7.702 -10.995 1.00 96.44 125 LYS A C 1
ATOM 936 O O . LYS A 1 125 ? 10.626 -6.789 -10.392 1.00 96.44 125 LYS A O 1
ATOM 941 N N . LYS A 1 126 ? 11.734 -7.519 -12.204 1.00 96.56 126 LYS A N 1
ATOM 942 C CA . LYS A 1 126 ? 11.480 -6.328 -13.035 1.00 96.56 126 LYS A CA 1
ATOM 943 C C . LYS A 1 126 ? 10.066 -6.445 -13.624 1.00 96.56 126 LYS A C 1
ATOM 945 O O . LYS A 1 126 ? 9.800 -7.357 -14.402 1.00 96.56 126 LYS A O 1
ATOM 950 N N . GLN A 1 127 ? 9.140 -5.589 -13.192 1.00 94.56 127 GLN A N 1
ATOM 951 C CA . GLN A 1 127 ? 7.713 -5.674 -13.548 1.00 94.56 127 GLN A CA 1
ATOM 952 C C . GLN A 1 127 ? 7.398 -5.061 -14.912 1.00 94.56 127 GLN A C 1
ATOM 954 O O . GLN A 1 127 ? 6.430 -5.449 -15.560 1.00 94.56 127 GLN A O 1
ATOM 959 N N . SER A 1 128 ? 8.203 -4.094 -15.334 1.00 92.00 128 SER A N 1
ATOM 960 C CA . SER A 1 128 ? 8.089 -3.447 -16.631 1.00 92.00 128 SER A CA 1
ATOM 961 C C . SER A 1 128 ? 9.471 -3.178 -17.193 1.00 92.00 128 SER A C 1
ATOM 963 O O . SER A 1 128 ? 10.430 -3.010 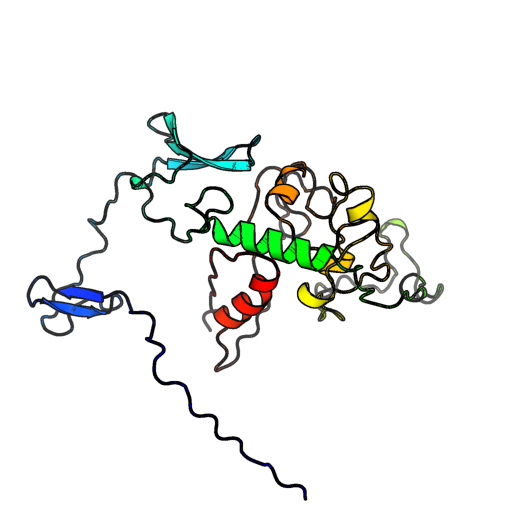-16.438 1.00 92.00 128 SER A O 1
ATOM 965 N N . ASP A 1 129 ? 9.555 -3.045 -18.507 1.00 89.12 129 ASP A N 1
ATOM 966 C CA . ASP A 1 129 ? 10.771 -2.564 -19.143 1.00 89.12 129 ASP A CA 1
ATOM 967 C C . ASP A 1 129 ? 10.966 -1.067 -18.884 1.00 89.12 129 ASP A C 1
ATOM 969 O O . ASP A 1 129 ? 10.017 -0.320 -18.604 1.00 89.12 129 ASP A O 1
ATOM 973 N N . PHE A 1 130 ? 12.222 -0.630 -18.935 1.00 82.06 130 PHE A N 1
ATOM 974 C CA . PHE A 1 130 ? 12.538 0.788 -18.895 1.00 82.06 130 PHE A CA 1
ATOM 975 C C . PHE A 1 130 ? 12.168 1.414 -20.239 1.00 82.06 130 PHE A C 1
ATOM 977 O O . PHE A 1 130 ? 12.716 1.044 -21.273 1.00 82.06 130 PHE A O 1
ATOM 984 N N . ASP A 1 131 ? 11.252 2.374 -20.208 1.00 76.00 131 ASP A N 1
ATOM 985 C CA . ASP A 1 131 ? 10.810 3.101 -21.391 1.00 76.00 131 ASP A CA 1
ATOM 986 C C . ASP A 1 131 ? 11.129 4.594 -21.212 1.00 76.00 131 ASP A C 1
ATOM 988 O O . ASP A 1 131 ? 10.403 5.289 -20.491 1.00 76.00 131 ASP A O 1
ATOM 992 N N . PRO A 1 132 ? 12.219 5.100 -21.822 1.00 70.44 132 PRO A N 1
ATOM 993 C CA . PRO A 1 132 ? 12.595 6.505 -21.719 1.00 70.44 132 PRO A CA 1
ATOM 994 C C . PRO A 1 132 ? 11.580 7.430 -22.402 1.00 70.44 132 PRO A C 1
ATOM 996 O O . PRO A 1 132 ? 11.479 8.595 -22.017 1.00 70.44 132 PRO A O 1
ATOM 999 N N . SER A 1 133 ? 10.790 6.927 -23.363 1.00 69.31 133 SER A N 1
ATOM 1000 C CA . SER A 1 133 ? 9.826 7.740 -24.115 1.00 69.31 133 SER A CA 1
ATOM 1001 C C . SER A 1 133 ? 8.705 8.278 -23.225 1.00 69.31 133 SER A C 1
ATOM 1003 O O . SER A 1 133 ? 8.221 9.381 -23.445 1.00 69.31 133 SER A O 1
ATOM 1005 N N . LYS A 1 134 ? 8.356 7.571 -22.141 1.00 65.38 134 LYS A N 1
ATOM 1006 C CA . LYS A 1 134 ? 7.372 8.046 -21.150 1.00 65.38 134 LYS A CA 1
ATOM 1007 C C . LYS A 1 134 ? 7.808 9.314 -20.417 1.00 65.38 134 LYS A C 1
ATOM 1009 O O . LYS A 1 134 ? 6.965 9.995 -19.839 1.00 65.38 134 LYS A O 1
ATOM 1014 N N . PHE A 1 135 ? 9.104 9.616 -20.425 1.00 62.94 135 PHE A N 1
ATOM 1015 C CA . PHE A 1 135 ? 9.682 10.814 -19.816 1.00 62.94 135 PHE A CA 1
ATOM 1016 C C . PHE A 1 135 ? 9.990 11.905 -20.845 1.00 62.94 135 PHE A C 1
ATOM 1018 O O . PHE A 1 135 ? 10.393 13.001 -20.468 1.00 62.94 135 PHE A O 1
ATOM 1025 N N . GLN A 1 136 ? 9.797 11.617 -22.132 1.00 65.69 136 GLN A N 1
ATOM 1026 C CA . GLN A 1 136 ? 10.038 12.542 -23.227 1.00 65.69 136 GLN A CA 1
ATOM 1027 C C . GLN A 1 136 ? 8.692 12.983 -23.800 1.00 65.69 136 GLN A C 1
ATOM 1029 O O . GLN A 1 136 ? 7.866 12.168 -24.201 1.00 65.69 136 GLN A O 1
ATOM 1034 N N . ARG A 1 137 ? 8.453 14.293 -23.841 1.00 62.19 137 ARG A N 1
ATOM 1035 C CA . ARG A 1 137 ? 7.327 14.870 -24.580 1.00 62.19 137 ARG A CA 1
ATOM 1036 C C . ARG A 1 137 ? 7.871 15.595 -25.797 1.00 62.19 137 ARG A C 1
ATOM 1038 O O . ARG A 1 137 ? 8.854 16.316 -25.686 1.00 62.19 137 ARG A O 1
ATOM 1045 N N . THR A 1 138 ? 7.235 15.399 -26.946 1.00 59.00 138 THR A N 1
ATOM 1046 C CA . THR A 1 138 ? 7.583 16.110 -28.178 1.00 59.00 138 THR A CA 1
ATOM 1047 C C . THR A 1 138 ? 7.312 17.605 -27.989 1.00 59.00 138 THR A C 1
ATOM 1049 O O . THR A 1 138 ? 6.164 18.006 -27.790 1.00 59.00 138 THR A O 1
ATOM 1052 N N . GLU A 1 139 ? 8.363 18.423 -28.007 1.00 54.53 139 GLU A N 1
ATOM 1053 C CA . GLU A 1 139 ? 8.250 19.883 -27.950 1.00 54.53 139 GLU A CA 1
ATOM 1054 C C . GLU A 1 139 ? 7.623 20.412 -29.255 1.00 54.53 139 GLU A C 1
ATOM 1056 O O . GLU A 1 139 ? 7.978 19.959 -30.342 1.00 54.53 139 GLU A O 1
ATOM 1061 N N . GLY A 1 140 ? 6.675 21.356 -29.155 1.00 56.44 140 GLY A N 1
ATOM 1062 C CA . GLY A 1 140 ? 6.177 22.123 -30.311 1.00 56.44 140 GLY A CA 1
ATOM 1063 C C . GLY A 1 140 ? 4.713 21.931 -30.730 1.00 56.44 140 GLY A C 1
ATOM 1064 O O . GLY A 1 140 ? 4.284 22.599 -31.663 1.00 56.44 140 GLY A O 1
ATOM 1065 N N . ALA A 1 141 ? 3.922 21.078 -30.068 1.00 56.41 141 ALA A N 1
ATOM 1066 C CA . ALA A 1 141 ? 2.502 20.914 -30.426 1.00 56.41 141 ALA A CA 1
ATOM 1067 C C . ALA A 1 141 ? 1.550 21.883 -29.697 1.00 56.41 141 ALA A C 1
ATOM 1069 O O . ALA A 1 141 ? 0.529 22.255 -30.258 1.00 56.41 141 ALA A O 1
ATOM 1070 N N . ASN A 1 142 ? 1.882 22.298 -28.469 1.00 63.66 142 ASN A N 1
ATOM 1071 C CA . ASN A 1 142 ? 1.104 23.227 -27.644 1.00 63.66 142 ASN A CA 1
ATOM 1072 C C . ASN A 1 142 ? 2.066 24.099 -26.820 1.00 63.66 142 ASN A C 1
ATOM 1074 O O . ASN A 1 142 ? 3.154 23.644 -26.465 1.00 63.66 142 ASN A O 1
ATOM 1078 N N . GLU A 1 143 ? 1.673 25.323 -26.468 1.00 75.31 143 GLU A N 1
ATOM 1079 C CA . GLU A 1 143 ? 2.480 26.193 -25.599 1.00 75.31 143 GLU A CA 1
ATOM 1080 C C . GLU A 1 143 ? 2.429 25.709 -24.140 1.00 75.31 143 GLU A C 1
ATOM 1082 O O . GLU A 1 143 ? 1.348 25.482 -23.593 1.00 75.31 143 GLU A O 1
ATOM 1087 N N . LEU A 1 144 ? 3.586 25.531 -23.493 1.00 74.06 144 LEU A N 1
ATOM 1088 C CA . LEU A 1 144 ? 3.675 25.152 -22.081 1.00 74.06 144 LEU A CA 1
ATOM 1089 C C . LEU A 1 144 ? 3.466 26.375 -21.187 1.00 74.06 144 LEU A C 1
ATOM 1091 O O . LEU A 1 144 ? 4.248 27.322 -21.219 1.00 74.06 144 LEU A O 1
ATOM 1095 N N . ASN A 1 145 ? 2.479 26.319 -20.300 1.00 77.81 145 ASN A N 1
ATOM 1096 C CA . ASN A 1 145 ? 2.387 27.262 -19.200 1.00 77.81 145 ASN A CA 1
ATOM 1097 C C . ASN A 1 145 ? 3.306 26.814 -18.054 1.00 77.81 145 ASN A C 1
ATOM 1099 O O . ASN A 1 145 ? 2.965 25.917 -17.279 1.00 77.81 145 ASN A O 1
ATOM 1103 N N . ILE A 1 146 ? 4.472 27.457 -17.953 1.00 73.94 146 ILE A N 1
ATOM 1104 C CA . ILE A 1 146 ? 5.536 27.138 -16.986 1.00 73.94 146 ILE A CA 1
ATOM 1105 C C . ILE A 1 146 ? 5.045 27.261 -15.535 1.00 73.94 146 ILE A C 1
ATOM 1107 O O . ILE A 1 146 ? 5.397 26.429 -14.703 1.00 73.94 146 ILE A O 1
ATOM 1111 N N . TRP A 1 147 ? 4.184 28.237 -15.233 1.00 68.81 147 TRP A N 1
ATOM 1112 C CA . TRP A 1 147 ? 3.692 28.484 -13.871 1.00 68.81 147 TRP A CA 1
ATOM 1113 C C . TRP A 1 147 ? 2.790 27.371 -13.338 1.00 68.81 147 TRP A C 1
ATOM 1115 O O . TRP A 1 147 ? 2.773 27.109 -12.138 1.00 68.81 147 TRP A O 1
ATOM 1125 N N . TYR A 1 148 ? 2.054 26.701 -14.225 1.00 65.31 148 TYR A N 1
ATOM 1126 C CA . TYR A 1 148 ? 1.142 25.617 -13.853 1.00 65.31 148 TYR A CA 1
ATOM 1127 C C . TYR A 1 148 ? 1.632 24.237 -14.299 1.00 65.31 148 TYR A C 1
ATOM 1129 O O . TYR A 1 148 ? 0.956 23.246 -14.024 1.00 65.31 148 TYR A O 1
ATOM 1137 N N . GLY A 1 149 ? 2.771 24.163 -14.998 1.00 66.62 149 GLY A N 1
ATOM 1138 C CA . GLY A 1 149 ? 3.314 22.925 -15.558 1.00 66.62 149 GLY A CA 1
ATOM 1139 C C . GLY A 1 149 ? 2.349 22.211 -16.512 1.00 66.62 149 GLY A C 1
ATOM 1140 O O . GLY A 1 149 ? 2.339 20.983 -16.554 1.00 66.62 149 GLY A O 1
ATOM 1141 N N . LYS A 1 150 ? 1.498 22.961 -17.227 1.00 70.38 150 LYS A N 1
ATOM 1142 C CA . LYS A 1 150 ? 0.442 22.428 -18.108 1.00 70.38 150 LYS A CA 1
ATOM 1143 C C . LYS A 1 150 ? 0.510 23.049 -19.491 1.00 70.38 150 LYS A C 1
ATOM 1145 O O . LYS A 1 150 ? 0.752 24.246 -19.615 1.00 70.38 150 LYS A O 1
ATOM 1150 N N . TYR A 1 151 ? 0.244 22.258 -20.522 1.00 73.06 151 TYR A N 1
ATOM 1151 C CA . TYR A 1 151 ? 0.207 22.752 -21.897 1.00 73.06 151 TYR A CA 1
ATOM 1152 C C . TYR A 1 151 ? -1.145 23.398 -22.228 1.00 73.06 151 TYR A C 1
ATOM 1154 O O . TYR A 1 151 ? -2.194 22.947 -21.765 1.00 73.06 151 TYR A O 1
ATOM 1162 N N . MET A 1 152 ? -1.146 24.444 -23.056 1.00 61.97 152 MET A N 1
ATOM 1163 C CA . MET A 1 152 ? -2.372 25.020 -23.605 1.00 61.97 152 MET A CA 1
ATOM 1164 C C . MET A 1 152 ? -3.166 23.946 -24.351 1.00 61.97 152 MET A C 1
ATOM 1166 O O . MET A 1 152 ? -2.611 23.150 -25.100 1.00 61.97 152 MET A O 1
ATOM 1170 N N . GLY A 1 153 ? -4.472 23.881 -24.092 1.00 62.75 153 GLY A N 1
ATOM 1171 C CA . GLY A 1 153 ? -5.331 22.814 -24.605 1.00 62.75 153 GLY A CA 1
ATOM 1172 C C . GLY A 1 153 ? -5.360 21.541 -23.751 1.00 62.75 153 GLY A C 1
ATOM 1173 O O . GLY A 1 153 ? -6.229 20.708 -23.988 1.00 62.75 153 GLY A O 1
ATOM 1174 N N . GLU A 1 154 ? -4.524 21.378 -22.715 1.00 62.03 154 GLU A N 1
ATOM 1175 C CA . GLU A 1 154 ? -4.797 20.408 -21.642 1.00 62.03 154 GLU A CA 1
ATOM 1176 C C . GLU A 1 154 ? -5.917 20.967 -20.761 1.00 62.03 154 GLU A C 1
ATOM 1178 O O . GLU A 1 154 ? -5.755 21.910 -19.990 1.00 62.03 154 GLU A O 1
ATOM 1183 N N . HIS A 1 155 ? -7.112 20.422 -20.938 1.00 52.19 155 HIS A N 1
ATOM 1184 C CA . HIS A 1 155 ? -8.335 20.953 -20.367 1.00 52.19 155 HIS A CA 1
ATOM 1185 C C . HIS A 1 155 ? -8.572 20.341 -18.985 1.00 52.19 155 HIS A C 1
ATOM 1187 O O . HIS A 1 155 ? -8.311 19.161 -18.755 1.00 52.19 155 HIS A O 1
ATOM 1193 N N . TRP A 1 156 ? -9.124 21.141 -18.068 1.00 55.47 156 TRP A N 1
ATOM 1194 C CA . TRP A 1 156 ? -9.530 20.761 -16.707 1.00 55.47 156 TRP A CA 1
ATOM 1195 C C . TRP A 1 156 ? -10.719 19.780 -16.677 1.00 55.47 156 TRP A C 1
ATOM 1197 O O . TRP A 1 156 ? -11.604 19.888 -15.830 1.00 55.47 156 TRP A O 1
ATOM 1207 N N . LYS A 1 157 ? -10.812 18.828 -17.612 1.00 50.69 157 LYS A N 1
ATOM 1208 C CA . LYS A 1 157 ? -11.870 17.818 -17.561 1.00 50.69 157 LYS A CA 1
ATOM 1209 C C . LYS A 1 157 ? -11.574 16.870 -16.397 1.00 50.69 157 LYS A C 1
ATOM 1211 O O . LYS A 1 157 ? -10.594 16.130 -16.426 1.00 50.69 157 LYS A O 1
ATOM 1216 N N . GLY A 1 158 ? -12.446 16.886 -15.384 1.00 49.88 158 GLY A N 1
ATOM 1217 C CA . GLY A 1 158 ? -12.372 16.122 -14.124 1.00 49.88 158 GLY A CA 1
ATOM 1218 C C . GLY A 1 158 ? -12.460 14.589 -14.241 1.00 49.88 158 GLY A C 1
ATOM 1219 O O . GLY A 1 158 ? -12.938 13.920 -13.324 1.00 49.88 158 GLY A O 1
ATOM 1220 N N . GLY A 1 159 ? -12.030 14.032 -15.375 1.00 50.59 159 GLY A N 1
ATOM 1221 C CA . GLY A 1 159 ? -11.902 12.601 -15.643 1.00 50.59 159 GLY A CA 1
ATOM 1222 C C . GLY A 1 159 ? -10.467 12.137 -15.916 1.00 50.59 159 GLY A C 1
ATOM 1223 O O . GLY A 1 159 ? -10.247 10.929 -15.962 1.00 50.59 159 GLY A O 1
ATOM 1224 N N . TYR A 1 160 ? -9.495 13.049 -16.064 1.00 48.75 160 TYR A N 1
ATOM 1225 C CA . TYR A 1 160 ? -8.085 12.673 -16.223 1.00 48.75 160 TYR A CA 1
ATOM 1226 C C . TYR A 1 160 ? -7.622 11.825 -15.027 1.00 48.75 160 TYR A C 1
ATOM 1228 O O . TYR A 1 160 ? -7.746 12.246 -13.876 1.00 48.75 160 TYR A O 1
ATOM 1236 N N . GLY A 1 161 ? -7.106 10.622 -15.300 1.00 56.91 161 GLY A N 1
ATOM 1237 C CA . GLY A 1 161 ? -6.536 9.731 -14.282 1.00 56.91 161 GLY A CA 1
ATOM 1238 C C . GLY A 1 161 ? -7.483 8.681 -13.688 1.00 56.91 161 GLY A C 1
ATOM 1239 O O . GLY A 1 161 ? -7.088 8.000 -12.744 1.00 56.91 161 GLY A O 1
ATOM 1240 N N . LYS A 1 162 ? -8.702 8.514 -14.223 1.00 70.56 162 LYS A N 1
ATOM 1241 C CA . LYS A 1 162 ? -9.601 7.388 -13.873 1.00 70.56 162 LYS A CA 1
ATOM 1242 C C . LYS A 1 162 ? -9.550 6.226 -14.872 1.00 70.56 162 LYS A C 1
ATOM 1244 O O . LYS A 1 162 ? -10.360 5.303 -14.782 1.00 70.56 162 LYS A O 1
ATOM 1249 N N . ASP A 1 163 ? -8.618 6.265 -15.817 1.00 80.62 163 ASP A N 1
ATOM 1250 C CA . ASP A 1 163 ? -8.390 5.164 -16.746 1.00 80.62 163 ASP A CA 1
ATOM 1251 C C . ASP A 1 163 ? -7.918 3.911 -16.008 1.00 80.62 163 ASP A C 1
ATOM 1253 O O . ASP A 1 163 ? -7.307 3.967 -14.936 1.00 80.62 163 ASP A O 1
ATOM 1257 N N . ARG A 1 164 ? -8.212 2.748 -16.593 1.00 84.75 164 ARG A N 1
ATOM 1258 C CA . ARG A 1 164 ? -7.754 1.475 -16.038 1.00 84.75 164 ARG A CA 1
ATOM 1259 C C . ARG A 1 164 ? -6.230 1.460 -16.009 1.00 84.75 164 ARG A C 1
ATOM 1261 O O . ARG A 1 164 ? -5.587 1.781 -17.006 1.00 84.75 164 ARG A O 1
ATOM 1268 N N . ALA A 1 165 ? -5.670 1.048 -14.876 1.00 86.31 165 ALA A N 1
ATOM 1269 C CA . ALA A 1 165 ? -4.229 0.914 -14.745 1.00 86.31 165 ALA A CA 1
ATOM 1270 C C . ALA A 1 165 ? -3.685 -0.062 -15.811 1.00 86.31 165 ALA A C 1
ATOM 1272 O O . ALA A 1 165 ? -4.281 -1.126 -16.012 1.00 86.31 165 ALA A O 1
ATOM 1273 N N . PRO A 1 166 ? -2.567 0.272 -16.483 1.00 87.62 166 PRO A N 1
ATOM 1274 C CA . PRO A 1 166 ? -1.989 -0.579 -17.523 1.00 87.62 166 PRO A CA 1
ATOM 1275 C C . PRO A 1 166 ? -1.371 -1.858 -16.950 1.00 87.62 166 PRO A C 1
ATOM 1277 O O . PRO A 1 166 ? -1.276 -2.867 -17.642 1.00 87.62 166 PRO A O 1
ATOM 1280 N N . THR A 1 167 ? -0.943 -1.820 -15.689 1.00 92.31 167 THR A N 1
ATOM 1281 C CA . THR A 1 167 ? -0.292 -2.932 -15.001 1.00 92.31 167 THR A CA 1
ATOM 1282 C C . THR A 1 167 ? -0.843 -3.101 -13.587 1.00 92.31 167 THR A C 1
ATOM 1284 O O . THR A 1 167 ? -1.535 -2.231 -13.051 1.00 92.31 167 THR A O 1
ATOM 1287 N N . ARG A 1 168 ? -0.577 -4.270 -12.993 1.00 93.44 168 ARG A N 1
ATOM 1288 C CA . ARG A 1 168 ? -0.982 -4.629 -11.631 1.00 93.44 168 ARG A CA 1
ATOM 1289 C C . ARG A 1 168 ? 0.121 -5.448 -10.980 1.00 93.44 168 ARG A C 1
ATOM 1291 O O . ARG A 1 168 ? 0.603 -6.400 -11.582 1.00 93.44 168 ARG A O 1
ATOM 1298 N N . CYS A 1 169 ? 0.460 -5.109 -9.742 1.00 95.12 169 CYS A N 1
ATOM 1299 C CA . CYS A 1 169 ? 1.384 -5.902 -8.943 1.00 95.12 169 CYS A CA 1
ATOM 1300 C C . CYS A 1 169 ? 0.729 -7.196 -8.450 1.00 95.12 169 CYS A C 1
ATOM 1302 O O . CYS A 1 169 ? -0.424 -7.195 -7.997 1.00 95.12 169 CYS A O 1
ATOM 1304 N N . VAL A 1 170 ? 1.481 -8.290 -8.530 1.00 95.19 170 VAL A N 1
ATOM 1305 C CA . VAL A 1 170 ? 1.137 -9.579 -7.932 1.00 95.19 170 VAL A CA 1
ATOM 1306 C C . VAL A 1 170 ? 2.236 -9.923 -6.922 1.00 95.19 170 VAL A C 1
ATOM 1308 O O . VAL A 1 170 ? 3.308 -10.367 -7.338 1.00 95.19 170 VAL A O 1
ATOM 1311 N N . PRO A 1 171 ? 2.006 -9.717 -5.609 1.00 94.06 171 PRO A N 1
ATOM 1312 C CA . PRO A 1 171 ? 3.040 -9.896 -4.586 1.00 94.06 171 PRO A CA 1
ATOM 1313 C C . PRO A 1 171 ? 3.734 -11.261 -4.657 1.00 94.06 171 PRO A C 1
ATOM 1315 O O . PRO A 1 171 ? 4.959 -11.321 -4.668 1.00 94.06 171 PRO A O 1
ATOM 1318 N N . ASP A 1 172 ? 2.973 -12.340 -4.865 1.00 92.69 172 ASP A N 1
ATOM 1319 C CA . ASP A 1 172 ? 3.505 -13.706 -4.954 1.00 92.69 172 ASP A CA 1
ATOM 1320 C C . ASP A 1 172 ? 4.551 -13.926 -6.050 1.00 92.69 172 ASP A C 1
ATOM 1322 O O . ASP A 1 172 ? 5.356 -14.851 -5.939 1.00 92.69 172 ASP A O 1
ATOM 1326 N N . THR A 1 173 ? 4.562 -13.118 -7.113 1.00 94.00 173 THR A N 1
ATOM 1327 C CA . THR A 1 173 ? 5.531 -13.233 -8.217 1.00 94.00 173 THR A CA 1
ATOM 1328 C C . THR A 1 173 ? 6.521 -12.084 -8.257 1.00 94.00 173 THR A C 1
ATOM 1330 O O . THR A 1 173 ? 7.660 -12.273 -8.678 1.00 94.00 173 THR A O 1
ATOM 1333 N N . ASP A 1 174 ? 6.082 -10.895 -7.859 1.00 96.69 174 ASP A N 1
ATOM 1334 C CA . ASP A 1 174 ? 6.835 -9.665 -8.065 1.00 96.69 174 ASP A CA 1
ATOM 1335 C C . ASP A 1 174 ? 7.685 -9.293 -6.847 1.00 96.69 174 ASP A C 1
ATOM 1337 O O . ASP A 1 174 ? 8.714 -8.627 -6.999 1.00 96.69 174 ASP A O 1
ATOM 1341 N N . ALA A 1 175 ? 7.263 -9.714 -5.648 1.00 97.12 175 ALA A N 1
ATOM 1342 C CA . ALA A 1 175 ? 7.994 -9.459 -4.418 1.00 97.12 175 ALA A CA 1
ATOM 1343 C C . ALA A 1 175 ? 9.311 -10.242 -4.384 1.00 97.12 175 ALA A C 1
ATOM 1345 O O . ALA A 1 175 ? 9.397 -11.395 -4.837 1.00 97.12 175 ALA A O 1
ATOM 1346 N N . GLY A 1 176 ? 10.326 -9.605 -3.806 1.00 97.19 176 GLY A N 1
ATOM 1347 C CA . GLY A 1 176 ? 11.637 -10.197 -3.603 1.00 97.19 176 GLY A CA 1
ATOM 1348 C C . GLY A 1 176 ? 12.662 -9.233 -3.023 1.00 97.19 176 GLY A C 1
ATOM 1349 O O . GLY A 1 176 ? 12.364 -8.075 -2.723 1.00 97.19 176 GLY A O 1
ATOM 1350 N N . ALA A 1 177 ? 13.887 -9.725 -2.869 1.00 97.31 177 ALA A N 1
ATOM 1351 C CA . ALA A 1 177 ? 15.016 -8.949 -2.384 1.00 97.31 177 ALA A CA 1
ATOM 1352 C C . ALA A 1 177 ? 15.383 -7.831 -3.360 1.00 97.31 177 ALA A C 1
ATOM 1354 O O . ALA A 1 177 ? 15.516 -8.050 -4.568 1.00 97.31 177 ALA A O 1
ATOM 1355 N N . THR A 1 178 ? 15.615 -6.646 -2.811 1.00 97.88 178 THR A N 1
ATOM 1356 C CA . THR A 1 178 ? 16.103 -5.481 -3.542 1.00 97.88 178 THR A CA 1
ATOM 1357 C C . THR A 1 178 ? 17.408 -4.978 -2.934 1.00 97.88 178 THR A C 1
ATOM 1359 O O . THR A 1 178 ? 17.809 -5.369 -1.835 1.00 97.88 178 THR A O 1
ATOM 1362 N N . LYS A 1 179 ? 18.083 -4.057 -3.619 1.00 97.12 179 LYS A N 1
ATOM 1363 C CA . LYS A 1 179 ? 19.220 -3.324 -3.061 1.00 97.12 179 LYS A CA 1
ATOM 1364 C C . LYS A 1 179 ? 18.814 -2.585 -1.782 1.00 97.12 179 LYS A C 1
ATOM 1366 O O . LYS A 1 179 ? 19.574 -2.592 -0.818 1.00 97.12 179 LYS A O 1
ATOM 1371 N N . GLY A 1 180 ? 17.593 -2.043 -1.752 1.00 95.06 180 GLY A N 1
ATOM 1372 C CA . GLY A 1 180 ? 16.969 -1.462 -0.563 1.00 95.06 180 GLY A CA 1
ATOM 1373 C C . GLY A 1 180 ? 16.897 -2.438 0.607 1.00 95.06 180 GLY A C 1
ATOM 1374 O O . GLY A 1 180 ? 17.382 -2.127 1.689 1.00 95.06 180 GLY A O 1
ATOM 1375 N N . SER A 1 181 ? 16.382 -3.650 0.382 1.00 93.50 181 SER A N 1
ATOM 1376 C CA . SER A 1 181 ? 16.247 -4.643 1.456 1.00 93.50 181 SER A CA 1
ATOM 1377 C C . SER A 1 181 ? 17.585 -5.215 1.936 1.00 93.50 181 SER A C 1
ATOM 1379 O O . SER A 1 181 ? 17.657 -5.727 3.045 1.00 93.50 181 SER A O 1
ATOM 1381 N N . ARG A 1 182 ? 18.645 -5.166 1.117 1.00 92.94 182 ARG A N 1
ATOM 1382 C CA . ARG A 1 182 ? 19.979 -5.673 1.490 1.00 92.94 182 ARG A CA 1
ATOM 1383 C C . ARG A 1 182 ? 20.849 -4.631 2.186 1.00 92.94 182 ARG A C 1
ATOM 1385 O O . ARG A 1 182 ? 21.588 -4.980 3.095 1.00 92.94 182 ARG A O 1
ATOM 1392 N N . MET A 1 183 ? 20.799 -3.381 1.728 1.00 92.38 183 MET A N 1
ATOM 1393 C CA . MET A 1 183 ? 21.698 -2.319 2.202 1.00 92.38 183 MET A CA 1
ATOM 1394 C C . MET A 1 183 ? 21.040 -1.380 3.213 1.00 92.38 183 MET A C 1
ATOM 1396 O O . MET A 1 183 ? 21.734 -0.781 4.025 1.00 92.38 183 MET A O 1
ATOM 1400 N N . PHE A 1 184 ? 19.716 -1.237 3.158 1.00 90.25 184 PHE A N 1
ATOM 1401 C CA . PHE A 1 184 ? 18.979 -0.188 3.860 1.00 90.25 184 PHE A CA 1
ATOM 1402 C C . PHE A 1 184 ? 17.690 -0.732 4.491 1.00 90.25 184 PHE A C 1
ATOM 1404 O O . PHE A 1 184 ? 16.701 -0.015 4.561 1.00 90.25 184 PHE A O 1
ATOM 1411 N N . ALA A 1 185 ? 17.669 -2.001 4.918 1.00 83.12 185 ALA A N 1
ATOM 1412 C CA . ALA A 1 185 ? 16.445 -2.686 5.353 1.00 83.12 185 ALA A CA 1
ATOM 1413 C C . ALA A 1 185 ? 15.625 -1.879 6.376 1.00 83.12 185 ALA A C 1
ATOM 1415 O O . ALA A 1 185 ? 14.409 -1.768 6.240 1.00 83.12 185 ALA A O 1
ATOM 1416 N N . ASP A 1 186 ? 16.296 -1.264 7.353 1.00 85.12 186 ASP A N 1
ATOM 1417 C CA . ASP A 1 186 ? 15.620 -0.541 8.430 1.00 85.12 186 ASP A CA 1
ATOM 1418 C C . ASP A 1 186 ? 15.182 0.883 8.022 1.00 85.12 186 ASP A C 1
ATOM 1420 O O . ASP A 1 186 ? 14.197 1.400 8.550 1.00 85.12 186 ASP A O 1
ATOM 1424 N N . THR A 1 187 ? 15.830 1.511 7.033 1.00 89.25 187 THR A N 1
ATOM 1425 C CA . THR A 1 187 ? 15.572 2.913 6.636 1.00 89.25 187 THR A CA 1
ATOM 1426 C C . THR A 1 187 ? 14.870 3.071 5.286 1.00 89.25 187 THR A C 1
ATOM 1428 O O . THR A 1 187 ? 14.308 4.127 5.002 1.00 89.25 187 THR A O 1
ATOM 1431 N N . ALA A 1 188 ? 14.861 2.043 4.437 1.00 93.12 188 ALA A N 1
ATOM 1432 C CA . ALA A 1 188 ? 14.304 2.117 3.091 1.00 93.12 188 ALA A CA 1
ATOM 1433 C C . ALA A 1 188 ? 12.776 2.134 3.109 1.00 93.12 188 ALA A C 1
ATOM 1435 O O . ALA A 1 188 ? 12.143 1.300 3.751 1.00 93.12 188 ALA A O 1
ATOM 1436 N N . PHE A 1 189 ? 12.163 3.025 2.340 1.00 95.81 189 PHE A N 1
ATOM 1437 C CA . PHE A 1 189 ? 10.717 3.020 2.125 1.00 95.81 189 PHE A CA 1
ATOM 1438 C C . PHE A 1 189 ? 10.292 1.956 1.106 1.00 95.81 189 PHE A C 1
ATOM 1440 O O . PHE A 1 189 ? 11.114 1.368 0.394 1.00 95.81 189 PHE A O 1
ATOM 1447 N N . PHE A 1 190 ? 8.988 1.716 1.003 1.00 96.62 190 PHE A N 1
ATOM 1448 C CA . PHE A 1 190 ? 8.428 0.809 0.007 1.00 96.62 190 PHE A CA 1
ATOM 1449 C C . PHE A 1 190 ? 8.371 1.460 -1.370 1.00 96.62 190 PHE A C 1
ATOM 1451 O O . PHE A 1 190 ? 8.203 2.671 -1.518 1.00 96.62 190 PHE A O 1
ATOM 1458 N N . CYS A 1 191 ? 8.506 0.647 -2.415 1.00 96.81 191 CYS A N 1
ATOM 1459 C CA . CYS A 1 191 ? 8.493 1.160 -3.775 1.00 96.81 191 CYS A CA 1
ATOM 1460 C C . CYS A 1 191 ? 7.051 1.420 -4.248 1.00 96.81 191 CYS A C 1
ATOM 1462 O O . CYS A 1 191 ? 6.264 0.493 -4.443 1.00 96.81 191 CYS A O 1
ATOM 1464 N N . LEU A 1 192 ? 6.709 2.681 -4.530 1.00 95.31 192 LEU A N 1
ATOM 1465 C CA . LEU A 1 192 ? 5.400 3.027 -5.104 1.00 95.31 192 LEU A CA 1
ATOM 1466 C C . LEU A 1 192 ? 5.191 2.401 -6.496 1.00 95.31 192 LEU A C 1
ATOM 1468 O O . LEU A 1 192 ? 4.085 1.988 -6.845 1.00 95.31 192 LEU A O 1
ATOM 1472 N N . HIS A 1 193 ? 6.253 2.303 -7.302 1.00 95.38 193 HIS A N 1
ATOM 1473 C CA . HIS A 1 193 ? 6.183 1.664 -8.618 1.00 95.38 193 HIS A CA 1
ATOM 1474 C C . HIS A 1 193 ? 5.968 0.154 -8.508 1.00 95.38 193 HIS A C 1
ATOM 1476 O O . HIS A 1 193 ? 5.222 -0.398 -9.314 1.00 95.38 193 HIS A O 1
ATOM 1482 N N . PHE A 1 194 ? 6.544 -0.491 -7.487 1.00 96.81 194 PHE A N 1
ATOM 1483 C CA . PHE A 1 194 ? 6.265 -1.891 -7.170 1.00 96.81 194 PHE A CA 1
ATOM 1484 C C . PHE A 1 194 ? 4.789 -2.095 -6.856 1.00 96.81 194 PHE A C 1
ATOM 1486 O O . PHE A 1 194 ? 4.165 -2.954 -7.468 1.00 96.81 194 PHE A O 1
ATOM 1493 N N . ALA A 1 195 ? 4.211 -1.263 -5.982 1.00 96.00 195 ALA A N 1
ATOM 1494 C CA . ALA A 1 195 ? 2.791 -1.338 -5.633 1.00 96.00 195 ALA A CA 1
ATOM 1495 C C . ALA A 1 195 ? 1.872 -1.175 -6.860 1.00 96.00 195 ALA A C 1
ATOM 1497 O O . ALA A 1 195 ? 0.832 -1.822 -6.967 1.00 96.00 195 ALA A O 1
ATOM 1498 N N . ARG A 1 196 ? 2.293 -0.355 -7.830 1.00 93.94 196 ARG A N 1
ATOM 1499 C CA . ARG A 1 196 ? 1.588 -0.142 -9.104 1.00 93.94 196 ARG A CA 1
ATOM 1500 C C . ARG A 1 196 ? 1.830 -1.230 -10.155 1.00 93.94 196 ARG A C 1
ATOM 1502 O O . ARG A 1 196 ? 1.151 -1.216 -11.173 1.00 93.94 196 ARG A O 1
ATOM 1509 N N . GLY A 1 197 ? 2.762 -2.160 -9.948 1.00 94.88 197 GLY A N 1
ATOM 1510 C CA . GLY A 1 197 ? 3.091 -3.173 -10.956 1.00 94.88 197 GLY A CA 1
ATOM 1511 C C . GLY A 1 197 ? 3.953 -2.641 -12.102 1.00 94.88 197 GLY A C 1
ATOM 1512 O O . GLY A 1 197 ? 3.792 -3.082 -13.234 1.00 94.88 197 GLY A O 1
ATOM 1513 N N . ALA A 1 198 ? 4.781 -1.627 -11.860 1.00 94.31 198 ALA A N 1
ATOM 1514 C CA . ALA A 1 198 ? 5.514 -0.894 -12.896 1.00 94.31 198 ALA A CA 1
ATOM 1515 C C . ALA A 1 198 ? 6.965 -0.568 -12.497 1.00 94.31 198 ALA A C 1
ATOM 1517 O O . ALA A 1 198 ? 7.558 0.384 -13.006 1.00 94.31 198 ALA A O 1
ATOM 1518 N N . CYS A 1 199 ? 7.543 -1.292 -11.532 1.00 95.44 199 CYS A N 1
ATOM 1519 C CA . CYS A 1 199 ? 8.947 -1.100 -11.188 1.00 95.44 199 CYS A CA 1
ATOM 1520 C C . CYS A 1 199 ? 9.856 -1.758 -12.233 1.00 95.44 199 CYS A C 1
ATOM 1522 O O . CYS A 1 199 ? 9.886 -2.981 -12.364 1.00 95.44 199 CYS A O 1
ATOM 1524 N N . PHE A 1 200 ? 10.659 -0.948 -12.921 1.00 94.81 200 PHE A N 1
ATOM 1525 C CA . PHE A 1 200 ? 11.633 -1.422 -13.909 1.00 94.81 200 PHE A CA 1
ATOM 1526 C C . PHE A 1 200 ? 12.991 -1.823 -13.306 1.00 94.81 200 PHE A C 1
ATOM 1528 O O . PHE A 1 200 ? 13.809 -2.448 -13.977 1.00 94.81 200 PHE A O 1
ATOM 1535 N N . LYS A 1 201 ? 13.255 -1.473 -12.038 1.00 95.12 201 LYS A N 1
ATOM 1536 C CA . LYS A 1 201 ? 14.549 -1.737 -11.381 1.00 95.12 201 LYS A CA 1
ATOM 1537 C C . LYS A 1 201 ? 14.679 -3.165 -10.836 1.00 95.12 201 LYS A C 1
ATOM 1539 O O . LYS A 1 201 ? 15.782 -3.699 -10.833 1.00 95.12 201 LYS A O 1
ATOM 1544 N N . GLY A 1 202 ? 13.580 -3.792 -10.404 1.00 95.56 202 GLY A N 1
ATOM 1545 C CA . GLY A 1 202 ? 13.606 -5.136 -9.806 1.00 95.56 202 GLY A CA 1
ATOM 1546 C C . GLY A 1 202 ? 14.576 -5.218 -8.621 1.00 95.56 202 GLY A C 1
ATOM 1547 O O . GLY A 1 202 ? 14.517 -4.376 -7.727 1.00 95.56 202 GLY A O 1
ATOM 1548 N N . GLU A 1 203 ? 15.489 -6.190 -8.637 1.00 97.12 203 GLU A N 1
ATOM 1549 C CA . GLU A 1 203 ? 16.530 -6.384 -7.614 1.00 97.12 203 GLU A CA 1
ATOM 1550 C C . GLU A 1 203 ? 17.385 -5.132 -7.356 1.00 97.12 203 GLU A C 1
ATOM 1552 O O . GLU A 1 203 ? 17.779 -4.870 -6.224 1.00 97.12 203 GLU A O 1
ATOM 1557 N N . GLU A 1 204 ? 17.637 -4.297 -8.362 1.00 97.12 204 GLU A N 1
ATOM 1558 C CA . GLU A 1 204 ? 18.468 -3.096 -8.205 1.00 97.12 204 GLU A CA 1
ATOM 1559 C C . GLU A 1 204 ? 17.711 -1.915 -7.573 1.00 97.12 204 GLU A C 1
ATOM 1561 O O . GLU A 1 204 ? 18.259 -0.819 -7.416 1.00 97.12 204 GLU A O 1
ATOM 1566 N N . CYS A 1 205 ? 16.435 -2.098 -7.222 1.00 96.94 205 CYS A N 1
ATOM 1567 C CA . CYS A 1 205 ? 15.627 -1.056 -6.607 1.00 96.94 205 CYS A CA 1
ATOM 1568 C C . CYS A 1 205 ? 16.171 -0.674 -5.221 1.00 96.94 205 CYS A C 1
ATOM 1570 O O . CYS A 1 205 ? 16.494 -1.530 -4.401 1.00 96.94 205 CYS A O 1
ATOM 1572 N N . LEU A 1 206 ? 16.243 0.627 -4.935 1.00 96.62 206 LEU A N 1
ATOM 1573 C CA . LEU A 1 206 ? 16.651 1.143 -3.620 1.00 96.62 206 LEU A CA 1
ATOM 1574 C C . LEU A 1 206 ? 15.528 1.070 -2.574 1.00 96.62 206 LEU A C 1
ATOM 1576 O O . LEU A 1 206 ? 15.773 1.293 -1.396 1.00 96.62 206 LEU A O 1
ATOM 1580 N N . PHE A 1 207 ? 14.311 0.753 -3.007 1.00 96.94 207 PHE A N 1
ATOM 1581 C CA . PHE A 1 207 ? 13.116 0.664 -2.177 1.00 96.94 207 PHE A CA 1
ATOM 1582 C C . PHE A 1 207 ? 12.696 -0.799 -1.982 1.00 96.94 207 PHE A C 1
ATOM 1584 O O . PHE A 1 207 ? 13.106 -1.684 -2.740 1.00 96.94 207 PHE A O 1
ATOM 1591 N N . LEU A 1 208 ? 11.861 -1.059 -0.979 1.00 96.56 208 LEU A N 1
ATOM 1592 C CA . LEU A 1 208 ? 11.417 -2.407 -0.613 1.00 96.56 208 LEU A CA 1
ATOM 1593 C C . LEU A 1 208 ? 10.328 -2.945 -1.555 1.00 96.56 208 LEU A C 1
ATOM 1595 O O . LEU A 1 208 ? 9.432 -2.202 -1.972 1.00 96.56 208 LEU A O 1
ATOM 1599 N N . HIS A 1 209 ? 10.417 -4.239 -1.886 1.00 97.00 209 HIS A N 1
ATOM 1600 C CA . HIS A 1 209 ? 9.466 -4.987 -2.724 1.00 97.00 209 HIS A CA 1
ATOM 1601 C C . HIS A 1 209 ? 8.897 -6.200 -1.961 1.00 97.00 209 HIS A C 1
ATOM 1603 O O . HIS A 1 209 ? 9.150 -7.351 -2.309 1.00 97.00 209 HIS A O 1
ATOM 1609 N N . HIS A 1 210 ? 8.139 -5.947 -0.900 1.00 93.88 210 HIS A N 1
ATOM 1610 C CA . HIS A 1 210 ? 7.340 -6.948 -0.185 1.00 93.88 210 HIS A CA 1
ATOM 1611 C C . HIS A 1 210 ? 6.144 -6.255 0.475 1.00 93.88 210 HIS A C 1
ATOM 1613 O O . HIS A 1 210 ? 5.987 -5.037 0.347 1.00 93.88 210 HIS A O 1
ATOM 1619 N N . ILE A 1 211 ? 5.280 -7.014 1.144 1.00 92.31 211 ILE A N 1
ATOM 1620 C CA . ILE A 1 211 ? 4.134 -6.442 1.856 1.00 92.31 211 ILE A CA 1
ATOM 1621 C C . ILE A 1 211 ? 4.612 -5.865 3.199 1.00 92.31 211 ILE A C 1
ATOM 1623 O O . ILE A 1 211 ? 5.425 -6.516 3.860 1.00 92.31 211 ILE A O 1
ATOM 1627 N N . PRO A 1 212 ? 4.147 -4.674 3.619 1.00 91.56 212 PRO A N 1
ATOM 1628 C CA . PRO A 1 212 ? 4.475 -4.122 4.932 1.00 91.56 212 PRO A CA 1
ATOM 1629 C C . PRO A 1 212 ? 3.990 -5.004 6.092 1.00 91.56 212 PRO A C 1
ATOM 1631 O O . PRO A 1 212 ? 2.832 -5.417 6.124 1.00 91.56 212 PRO A O 1
ATOM 1634 N N . THR A 1 213 ? 4.875 -5.260 7.053 1.00 85.94 213 THR A N 1
ATOM 1635 C CA . THR A 1 213 ? 4.600 -5.983 8.312 1.00 85.94 213 THR A CA 1
ATOM 1636 C C . THR A 1 213 ? 4.460 -5.032 9.502 1.00 85.94 213 THR A C 1
ATOM 1638 O O . THR A 1 213 ? 4.710 -3.832 9.376 1.00 85.94 213 THR A O 1
ATOM 1641 N N . ALA A 1 214 ? 4.139 -5.561 10.689 1.00 79.25 214 ALA A N 1
ATOM 1642 C CA . ALA A 1 214 ? 4.122 -4.765 11.922 1.00 79.25 214 ALA A CA 1
ATOM 1643 C C . ALA A 1 214 ? 5.496 -4.145 12.226 1.00 79.25 214 ALA A C 1
ATOM 1645 O O . ALA A 1 214 ? 5.577 -2.999 12.666 1.00 79.25 214 ALA A O 1
ATOM 1646 N N . ARG A 1 215 ? 6.582 -4.882 11.949 1.00 82.38 215 ARG A N 1
ATOM 1647 C CA . ARG A 1 215 ? 7.955 -4.377 12.081 1.00 82.38 215 ARG A CA 1
ATOM 1648 C C . ARG A 1 215 ? 8.208 -3.209 11.128 1.00 82.38 215 ARG A C 1
ATOM 1650 O O . ARG A 1 215 ? 8.839 -2.228 11.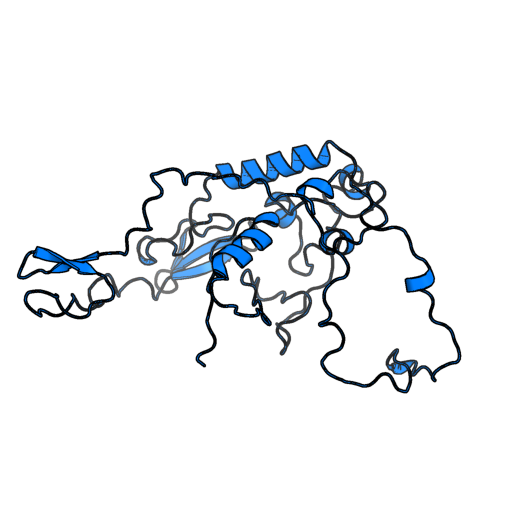516 1.00 82.38 215 ARG A O 1
ATOM 1657 N N . ASP A 1 216 ? 7.720 -3.319 9.894 1.00 86.69 216 ASP A N 1
ATOM 1658 C CA . ASP A 1 216 ? 7.874 -2.270 8.889 1.00 86.69 216 ASP A CA 1
ATOM 1659 C C . ASP A 1 216 ? 7.066 -1.032 9.210 1.00 86.69 216 ASP A C 1
ATOM 1661 O O . ASP A 1 216 ? 7.543 0.066 8.948 1.00 86.69 216 ASP A O 1
ATOM 1665 N N . ASP A 1 217 ? 5.861 -1.199 9.752 1.00 82.56 217 ASP A N 1
ATOM 1666 C CA . ASP A 1 217 ? 5.127 -0.063 10.271 1.00 82.56 217 ASP A CA 1
ATOM 1667 C C . ASP A 1 217 ? 5.958 0.545 11.394 1.00 82.56 217 ASP A C 1
ATOM 1669 O O . ASP A 1 217 ? 6.383 1.678 11.226 1.00 82.56 217 ASP A O 1
ATOM 1673 N N . GLY A 1 218 ? 6.325 -0.238 12.419 1.00 81.56 218 GLY A N 1
ATOM 1674 C CA . GLY A 1 218 ? 7.088 0.108 13.631 1.00 81.56 218 GLY A CA 1
ATOM 1675 C C . GLY A 1 218 ? 8.320 1.020 13.492 1.00 81.56 218 GLY A C 1
ATOM 1676 O O . GLY A 1 218 ? 8.666 1.701 14.459 1.00 81.56 218 GLY A O 1
ATOM 1677 N N . ARG A 1 219 ? 8.913 1.141 12.301 1.00 83.44 219 ARG A N 1
ATOM 1678 C CA . ARG A 1 219 ? 10.028 2.067 12.010 1.00 83.44 219 ARG A CA 1
ATOM 1679 C C . ARG A 1 219 ? 9.623 3.414 11.394 1.00 83.44 219 ARG A C 1
ATOM 1681 O O . ARG A 1 219 ? 10.424 4.340 11.388 1.00 83.44 219 ARG A O 1
ATOM 1688 N N . LEU A 1 220 ? 8.423 3.519 10.826 1.00 82.19 220 LEU A N 1
ATOM 1689 C CA . LEU A 1 220 ? 7.963 4.707 10.103 1.00 82.19 220 LEU A CA 1
ATOM 1690 C C . LEU A 1 220 ? 7.540 5.818 11.063 1.00 82.19 220 LEU A C 1
ATOM 1692 O O . LEU A 1 220 ? 6.864 5.554 12.057 1.00 82.19 220 LEU A O 1
ATOM 1696 N N . ASP A 1 221 ? 7.905 7.046 10.712 1.00 83.19 221 ASP A N 1
ATOM 1697 C CA . ASP A 1 221 ? 7.448 8.272 11.363 1.00 83.19 221 ASP A CA 1
ATOM 1698 C C . ASP A 1 221 ? 6.001 8.624 10.961 1.00 83.19 221 ASP A C 1
ATOM 1700 O O . ASP A 1 221 ? 5.531 8.271 9.876 1.00 83.19 221 ASP A O 1
ATOM 1704 N N . LEU A 1 222 ? 5.301 9.362 11.824 1.00 82.06 222 LEU A N 1
ATOM 1705 C CA . LEU A 1 222 ? 3.927 9.816 11.606 1.00 82.06 222 LEU A CA 1
ATOM 1706 C C . LEU A 1 222 ? 3.809 10.799 10.434 1.00 82.06 222 LEU A C 1
ATOM 1708 O O . LEU A 1 222 ? 2.766 10.831 9.777 1.00 82.06 222 LEU A O 1
ATOM 1712 N N . ALA A 1 223 ? 4.859 11.575 10.141 1.00 86.81 223 ALA A N 1
ATOM 1713 C CA . ALA A 1 223 ? 4.824 12.557 9.059 1.00 86.81 223 ALA A CA 1
ATOM 1714 C C . ALA A 1 223 ? 4.905 11.928 7.662 1.00 86.81 223 ALA A C 1
ATOM 1716 O O . ALA A 1 223 ? 4.580 12.590 6.677 1.00 86.81 223 ALA A O 1
ATOM 1717 N N . HIS A 1 224 ? 5.310 10.660 7.554 1.00 88.88 224 HIS A N 1
ATOM 1718 C CA . HIS A 1 224 ? 5.526 9.990 6.275 1.00 88.88 224 HIS A CA 1
ATOM 1719 C C . HIS A 1 224 ? 4.578 8.799 6.088 1.00 88.88 224 HIS A C 1
ATOM 1721 O O . HIS A 1 224 ? 4.122 8.144 7.030 1.00 88.88 224 HIS A O 1
ATOM 1727 N N . ASP A 1 225 ? 4.216 8.521 4.840 1.00 90.94 225 ASP A N 1
ATOM 1728 C CA . ASP A 1 225 ? 3.576 7.261 4.479 1.00 90.94 225 ASP A CA 1
ATOM 1729 C C . ASP A 1 225 ? 4.614 6.143 4.269 1.00 90.94 225 ASP A C 1
ATOM 1731 O O . ASP A 1 225 ? 5.827 6.352 4.294 1.00 90.94 225 ASP A O 1
ATOM 1735 N N . VAL A 1 226 ? 4.124 4.929 4.022 1.00 91.88 226 VAL A N 1
ATOM 1736 C CA . VAL A 1 226 ? 4.952 3.737 3.771 1.00 91.88 226 VAL A CA 1
ATOM 1737 C C . VAL A 1 226 ? 5.866 3.871 2.540 1.00 91.88 226 VAL A C 1
ATOM 1739 O O . VAL A 1 226 ? 6.858 3.153 2.411 1.00 91.88 226 VAL A O 1
ATOM 1742 N N . PHE A 1 227 ? 5.569 4.817 1.647 1.00 95.06 227 PHE A N 1
ATOM 1743 C CA . PHE A 1 227 ? 6.342 5.117 0.442 1.00 95.06 227 PHE A CA 1
ATOM 1744 C C . PHE A 1 227 ? 7.315 6.295 0.633 1.00 95.06 227 PHE A C 1
ATOM 1746 O O . PHE A 1 227 ? 7.982 6.682 -0.326 1.00 95.06 227 PHE A O 1
ATOM 1753 N N . GLY A 1 228 ? 7.406 6.867 1.840 1.00 90.88 228 GLY A N 1
ATOM 1754 C CA . GLY A 1 228 ? 8.285 7.997 2.157 1.00 90.88 228 GLY A CA 1
ATOM 1755 C C . GLY A 1 228 ? 7.760 9.353 1.691 1.00 90.88 228 GLY A C 1
ATOM 1756 O O . GLY A 1 228 ? 8.524 10.310 1.595 1.00 90.88 228 GLY A O 1
ATOM 1757 N N . ARG A 1 229 ? 6.467 9.460 1.369 1.00 92.31 229 ARG A N 1
ATOM 1758 C CA . ARG A 1 229 ? 5.831 10.730 0.998 1.00 92.31 229 ARG A CA 1
ATOM 1759 C C . ARG A 1 229 ? 5.284 11.410 2.243 1.00 92.31 229 ARG A C 1
ATOM 1761 O O . ARG A 1 229 ? 4.719 10.748 3.109 1.00 92.31 229 ARG A O 1
ATOM 1768 N N . LEU A 1 230 ? 5.399 12.733 2.295 1.00 90.56 230 LEU A N 1
ATOM 1769 C CA . LEU A 1 230 ? 4.849 13.531 3.386 1.00 90.56 230 LEU A CA 1
ATOM 1770 C C . LEU A 1 230 ? 3.319 13.432 3.427 1.00 90.56 230 LEU A C 1
ATOM 1772 O O . LEU A 1 230 ? 2.644 13.557 2.399 1.00 90.56 230 LEU A O 1
ATOM 1776 N N . ARG A 1 231 ? 2.780 13.217 4.625 1.00 90.44 231 ARG A N 1
ATOM 1777 C CA . ARG A 1 231 ? 1.351 13.319 4.922 1.00 90.44 231 ARG A CA 1
ATOM 1778 C C . ARG A 1 231 ? 0.949 14.785 5.055 1.00 90.44 231 ARG A C 1
ATOM 1780 O O . ARG A 1 231 ? 1.763 15.649 5.376 1.00 90.44 231 ARG A O 1
ATOM 1787 N N . HIS A 1 232 ? -0.322 15.066 4.803 1.00 86.88 232 HIS A N 1
ATOM 1788 C CA . HIS A 1 232 ? -0.899 16.377 5.077 1.00 86.88 232 HIS A CA 1
ATOM 1789 C C . HIS A 1 232 ? -1.132 16.544 6.584 1.00 86.88 232 HIS A C 1
ATOM 1791 O O . HIS A 1 232 ? -1.266 15.553 7.296 1.00 86.88 232 HIS A O 1
ATOM 1797 N N . ALA A 1 233 ? -1.197 17.779 7.088 1.00 87.12 233 ALA A N 1
ATOM 1798 C CA . ALA A 1 233 ? -1.556 18.015 8.490 1.00 87.12 233 ALA A CA 1
ATOM 1799 C C . ALA A 1 233 ? -2.961 17.462 8.775 1.00 87.12 233 ALA A C 1
ATOM 1801 O O . ALA A 1 233 ? -3.122 16.465 9.481 1.00 87.12 233 ALA A O 1
ATOM 1802 N N . THR A 1 234 ? -3.950 18.020 8.083 1.00 87.62 234 THR A N 1
ATOM 1803 C CA . THR A 1 234 ? -5.351 17.600 8.107 1.00 87.62 234 THR A CA 1
ATOM 1804 C C . THR A 1 234 ? -5.720 16.817 6.846 1.00 87.62 234 THR A C 1
ATOM 1806 O O . THR A 1 234 ? -4.969 16.771 5.866 1.00 87.62 234 THR A O 1
ATOM 1809 N N . HIS A 1 235 ? -6.888 16.170 6.862 1.00 86.19 235 HIS A N 1
ATOM 1810 C CA . HIS A 1 235 ? -7.446 15.552 5.658 1.00 86.19 235 HIS A CA 1
ATOM 1811 C C . HIS A 1 235 ? -7.768 16.609 4.604 1.00 86.19 235 HIS A C 1
ATOM 1813 O O . HIS A 1 235 ? -8.256 17.690 4.923 1.00 86.19 235 HIS A O 1
ATOM 1819 N N . ARG A 1 236 ? -7.519 16.275 3.337 1.00 87.12 236 ARG A N 1
ATOM 1820 C CA . ARG A 1 236 ? -7.965 17.091 2.203 1.00 87.12 236 ARG A CA 1
ATOM 1821 C C . ARG A 1 236 ? -9.475 16.968 2.011 1.00 87.12 236 ARG A C 1
ATOM 1823 O O . ARG A 1 236 ? -10.034 15.907 2.275 1.00 87.12 236 ARG A O 1
ATOM 1830 N N . ASP A 1 237 ? -10.093 17.991 1.423 1.00 84.94 237 ASP A N 1
ATOM 1831 C CA . ASP A 1 237 ? -11.534 18.013 1.115 1.00 84.94 237 ASP A CA 1
ATOM 1832 C C . ASP A 1 237 ? -11.989 16.843 0.223 1.00 84.94 237 ASP A C 1
ATOM 1834 O O . ASP A 1 237 ? -13.112 16.359 0.333 1.00 84.94 237 ASP A O 1
ATOM 1838 N N . ASP A 1 238 ? -11.111 16.365 -0.664 1.00 84.44 238 ASP A N 1
ATOM 1839 C CA . ASP A 1 238 ? -11.364 15.225 -1.550 1.00 84.44 238 ASP A CA 1
ATOM 1840 C C . ASP A 1 238 ? -11.047 13.858 -0.912 1.00 84.44 238 ASP A C 1
ATOM 1842 O O . ASP A 1 238 ? -11.188 12.830 -1.578 1.00 84.44 238 ASP A O 1
ATOM 1846 N N . MET A 1 239 ? -10.599 13.836 0.353 1.00 84.69 239 MET A N 1
ATOM 1847 C CA . MET A 1 239 ? -10.074 12.666 1.078 1.00 84.69 239 MET A CA 1
ATOM 1848 C C . MET A 1 239 ? -8.985 11.896 0.305 1.00 84.69 239 MET A C 1
ATOM 1850 O O . MET A 1 239 ? -8.744 10.712 0.551 1.00 84.69 239 MET A O 1
ATOM 1854 N N . GLY A 1 240 ? -8.338 12.556 -0.661 1.00 84.88 240 GLY A N 1
ATOM 1855 C CA . GLY A 1 240 ? -7.288 11.987 -1.492 1.00 84.88 240 GLY A CA 1
ATOM 1856 C C . GLY A 1 240 ? -5.885 12.224 -0.928 1.00 84.88 240 GLY A C 1
ATOM 1857 O O . GLY A 1 240 ? -5.684 12.849 0.111 1.00 84.88 240 GLY A O 1
ATOM 1858 N N . GLY A 1 241 ? -4.875 11.759 -1.664 1.00 86.44 241 GLY A N 1
ATOM 1859 C CA . GLY A 1 241 ? -3.468 12.040 -1.360 1.00 86.44 241 GLY A CA 1
ATOM 1860 C C . GLY A 1 241 ? -2.808 11.021 -0.428 1.00 86.44 241 GLY A C 1
ATOM 1861 O O . GLY A 1 241 ? -3.005 9.816 -0.576 1.00 86.44 241 GLY A O 1
ATOM 1862 N N . THR A 1 242 ? -1.941 11.507 0.462 1.00 88.31 242 THR A N 1
ATOM 1863 C CA . THR A 1 242 ? -1.078 10.709 1.359 1.00 88.31 242 THR A CA 1
ATOM 1864 C C . THR A 1 242 ? -1.664 10.510 2.762 1.00 88.31 242 THR A C 1
ATOM 1866 O O . THR A 1 242 ? -1.048 9.838 3.586 1.00 88.31 242 THR A O 1
ATOM 1869 N N . GLY A 1 243 ? -2.861 11.044 3.025 1.00 86.44 243 GLY A N 1
ATOM 1870 C CA . GLY A 1 243 ? -3.522 11.000 4.332 1.00 86.44 243 GLY A CA 1
ATOM 1871 C C . GLY A 1 243 ? -3.126 12.153 5.260 1.00 86.44 243 GLY A C 1
ATOM 1872 O O . GLY A 1 243 ? -2.390 13.058 4.864 1.00 86.44 243 GLY A O 1
ATOM 1873 N N . SER A 1 244 ? -3.647 12.110 6.488 1.00 86.75 244 SER A N 1
ATOM 1874 C CA . SER A 1 244 ? -3.434 13.104 7.546 1.00 86.75 244 SER A CA 1
ATOM 1875 C C . SER A 1 244 ? -2.420 12.609 8.587 1.00 86.75 244 SER A C 1
ATOM 1877 O O . SER A 1 244 ? -2.316 11.406 8.846 1.00 86.75 244 SER A O 1
ATOM 1879 N N . MET A 1 245 ? -1.673 13.541 9.183 1.00 84.69 245 MET A N 1
ATOM 1880 C CA . MET A 1 245 ? -0.803 13.305 10.340 1.00 84.69 245 MET A CA 1
ATOM 1881 C C . MET A 1 245 ? -1.602 13.217 11.644 1.00 84.69 245 MET A C 1
ATOM 1883 O O . MET A 1 245 ? -1.278 12.406 12.504 1.00 84.69 245 MET A O 1
ATOM 1887 N N . GLU A 1 246 ? -2.658 14.024 11.781 1.00 79.56 246 GLU A N 1
ATOM 1888 C CA . GLU A 1 246 ? -3.477 14.105 12.998 1.00 79.56 246 GLU A CA 1
ATOM 1889 C C . GLU A 1 246 ? -4.289 12.834 13.255 1.00 79.56 246 GLU A C 1
ATOM 1891 O O . GLU A 1 246 ? -4.565 12.485 14.401 1.00 79.56 246 GLU A O 1
ATOM 1896 N N . SER A 1 247 ? -4.686 12.127 12.192 1.00 75.81 247 SER A N 1
ATOM 1897 C CA . SER A 1 247 ? -5.486 10.910 12.324 1.00 75.81 247 SER A CA 1
ATOM 1898 C C . SER A 1 247 ? -5.051 9.813 11.358 1.00 75.81 247 SER A C 1
ATOM 1900 O O . SER A 1 247 ? -5.075 9.954 10.133 1.00 75.81 247 SER A O 1
ATOM 1902 N N . SER A 1 248 ? -4.700 8.662 11.931 1.00 73.94 248 SER A N 1
ATOM 1903 C CA . SER A 1 248 ? -4.400 7.451 11.174 1.00 73.94 248 SER A CA 1
ATOM 1904 C C . SER A 1 248 ? -5.700 6.777 10.733 1.00 73.94 248 SER A C 1
ATOM 1906 O O . SER A 1 248 ? -6.453 6.252 11.551 1.00 73.94 248 SER A O 1
ATOM 1908 N N . SER A 1 249 ? -5.981 6.808 9.430 1.00 81.12 249 SER A N 1
ATOM 1909 C CA . SER A 1 249 ? -7.159 6.164 8.838 1.00 81.12 249 SER A CA 1
ATOM 1910 C C . SER A 1 249 ? -6.789 4.794 8.270 1.00 81.12 249 SER A C 1
ATOM 1912 O O . SER A 1 249 ? -5.902 4.692 7.428 1.00 81.12 249 SER A O 1
ATOM 1914 N N . ARG A 1 250 ? -7.490 3.743 8.713 1.00 79.50 250 ARG A N 1
ATOM 1915 C CA . ARG A 1 250 ? -7.324 2.353 8.233 1.00 79.50 250 ARG A CA 1
ATOM 1916 C C . ARG A 1 250 ? -8.424 1.895 7.272 1.00 79.50 250 ARG A C 1
ATOM 1918 O O . ARG A 1 250 ? -8.339 0.820 6.688 1.00 79.50 250 ARG A O 1
ATOM 1925 N N . THR A 1 251 ? -9.453 2.717 7.095 1.00 85.62 251 THR A N 1
ATOM 1926 C CA . THR A 1 251 ? -10.609 2.414 6.250 1.00 85.62 251 THR A CA 1
ATOM 1927 C C . THR A 1 251 ? -10.437 3.065 4.887 1.00 85.62 251 THR A C 1
ATOM 1929 O O . THR A 1 251 ? -10.257 4.278 4.795 1.00 85.62 251 THR A O 1
ATOM 1932 N N . LEU A 1 252 ? -10.534 2.269 3.824 1.00 91.56 252 LEU A N 1
ATOM 1933 C CA . LEU A 1 252 ? -10.478 2.762 2.451 1.00 91.56 252 LEU A CA 1
ATOM 1934 C C . LEU A 1 252 ? -11.882 2.875 1.861 1.00 91.56 252 LEU A C 1
ATOM 1936 O O . LEU A 1 252 ? -12.666 1.926 1.896 1.00 91.56 252 LEU A O 1
ATOM 1940 N N . TYR A 1 253 ? -12.176 4.025 1.256 1.00 91.44 253 TYR A N 1
ATOM 1941 C CA . TYR A 1 253 ? -13.341 4.178 0.394 1.00 91.44 253 TYR A CA 1
ATOM 1942 C C . TYR A 1 253 ? -13.011 3.687 -1.019 1.00 91.44 253 TYR A C 1
ATOM 1944 O O . TYR A 1 253 ? -12.098 4.197 -1.670 1.00 91.44 253 TYR A O 1
ATOM 1952 N N . VAL A 1 254 ? -13.776 2.711 -1.513 1.00 91.31 254 VAL A N 1
ATOM 1953 C CA . VAL A 1 254 ? -13.610 2.151 -2.861 1.00 91.31 254 VAL A CA 1
ATOM 1954 C C . VAL A 1 254 ? -14.815 2.532 -3.718 1.00 91.31 254 VAL A C 1
ATOM 1956 O O . VAL A 1 254 ? -15.866 1.894 -3.677 1.00 91.31 254 VAL A O 1
ATOM 1959 N N . GLY A 1 255 ? -14.659 3.605 -4.494 1.00 88.56 255 GLY A N 1
ATOM 1960 C CA . GLY A 1 255 ? -15.673 4.093 -5.429 1.00 88.56 255 GLY A CA 1
ATOM 1961 C C . GLY A 1 255 ? -15.574 3.468 -6.826 1.00 88.56 255 GLY A C 1
ATOM 1962 O O . GLY A 1 255 ? -14.577 2.849 -7.186 1.00 88.56 255 GLY A O 1
ATOM 1963 N N . GLY A 1 256 ? -16.611 3.665 -7.648 1.00 85.12 256 GLY A N 1
ATOM 1964 C CA . GLY A 1 256 ? -16.604 3.254 -9.062 1.00 85.12 256 GLY A CA 1
ATOM 1965 C C . GLY A 1 256 ? -16.783 1.750 -9.303 1.00 85.12 256 GLY A C 1
ATOM 1966 O O . GLY A 1 256 ? -16.555 1.275 -10.416 1.00 85.12 256 GLY A O 1
ATOM 1967 N N . LEU A 1 257 ? -17.207 0.996 -8.286 1.00 86.50 257 LEU A N 1
ATOM 1968 C CA . LEU A 1 257 ? -17.524 -0.422 -8.427 1.00 86.50 257 LEU A CA 1
ATOM 1969 C C . LEU A 1 257 ? -18.748 -0.597 -9.333 1.00 86.50 257 LEU A C 1
ATOM 1971 O O . LEU A 1 257 ? -19.830 -0.077 -9.064 1.00 86.50 257 LEU A O 1
ATOM 1975 N N . THR A 1 258 ? -18.575 -1.335 -10.428 1.00 82.69 258 THR A N 1
ATOM 1976 C CA . THR A 1 258 ? -19.679 -1.666 -11.333 1.00 82.69 258 THR A CA 1
ATOM 1977 C C . THR A 1 258 ? -20.427 -2.873 -10.780 1.00 82.69 258 THR A C 1
ATOM 1979 O O . THR A 1 258 ? -19.905 -3.987 -10.819 1.00 82.69 258 THR A O 1
ATOM 1982 N N . SER A 1 259 ? -21.650 -2.665 -10.288 1.00 79.00 259 SER A N 1
ATOM 1983 C CA . SER A 1 259 ? -22.536 -3.770 -9.916 1.00 79.00 259 SER A CA 1
ATOM 1984 C C . SER A 1 259 ? -22.996 -4.510 -11.174 1.00 79.00 259 SER A C 1
ATOM 1986 O O . SER A 1 259 ? -23.445 -3.890 -12.141 1.00 79.00 259 SER A O 1
ATOM 1988 N N . ARG A 1 260 ? -22.848 -5.835 -11.186 1.00 78.88 260 ARG A N 1
ATOM 1989 C CA . ARG A 1 260 ? -23.329 -6.721 -12.254 1.00 78.88 260 ARG A CA 1
ATOM 1990 C C . ARG A 1 260 ? -24.149 -7.837 -11.620 1.00 78.88 260 ARG A C 1
ATOM 1992 O O . ARG A 1 260 ? -23.778 -8.342 -10.563 1.00 78.88 260 ARG A O 1
ATOM 1999 N N . ALA A 1 261 ? -25.239 -8.232 -12.275 1.00 77.50 261 ALA A N 1
ATOM 2000 C CA . ALA A 1 261 ? -26.081 -9.323 -11.797 1.00 77.50 261 ALA A CA 1
ATOM 2001 C C . ALA A 1 261 ? -25.253 -10.608 -11.610 1.00 77.50 261 ALA A C 1
ATOM 2003 O O . ALA A 1 261 ? -24.486 -10.988 -12.495 1.00 77.50 261 ALA A O 1
ATOM 2004 N N . GLY A 1 262 ? -25.395 -11.250 -10.448 1.00 80.25 262 GLY A N 1
ATOM 2005 C CA . GLY A 1 262 ? -24.695 -12.492 -10.104 1.00 80.25 262 GLY A CA 1
ATOM 2006 C C . GLY A 1 262 ? -23.248 -12.334 -9.620 1.00 80.25 262 GLY A C 1
ATOM 2007 O O . GLY A 1 262 ? -22.605 -13.344 -9.347 1.00 80.25 262 GLY A O 1
ATOM 2008 N N . VAL A 1 263 ? -22.724 -11.109 -9.495 1.00 84.44 263 VAL A N 1
ATOM 2009 C CA . VAL A 1 263 ? -21.390 -10.872 -8.922 1.00 84.44 263 VAL A CA 1
ATOM 2010 C C . VAL A 1 263 ? -21.517 -10.496 -7.452 1.00 84.44 263 VAL A C 1
ATOM 2012 O O . VAL A 1 263 ? -22.054 -9.441 -7.120 1.00 84.44 263 VAL A O 1
ATOM 2015 N N . ASP A 1 264 ? -20.963 -11.333 -6.580 1.00 88.56 264 ASP A N 1
ATOM 2016 C CA . ASP A 1 264 ? -20.737 -10.973 -5.184 1.00 88.56 264 ASP A CA 1
ATOM 2017 C C . ASP A 1 264 ? -19.564 -9.982 -5.096 1.00 88.56 264 ASP A C 1
ATOM 2019 O O . ASP A 1 264 ? -18.388 -10.348 -5.190 1.00 88.56 264 ASP A O 1
ATOM 2023 N N . LEU A 1 265 ? -19.902 -8.698 -4.966 1.00 89.38 265 LEU A N 1
ATOM 2024 C CA . LEU A 1 265 ? -18.922 -7.620 -4.862 1.00 89.38 265 LEU A CA 1
ATOM 2025 C C . LEU A 1 265 ? -18.057 -7.747 -3.606 1.00 89.38 265 LEU A C 1
ATOM 2027 O O . LEU A 1 265 ? -16.878 -7.401 -3.667 1.00 89.38 265 LEU A O 1
ATOM 2031 N N . GLU A 1 266 ? -18.603 -8.252 -2.498 1.00 89.88 266 GLU A N 1
ATOM 2032 C CA . GLU A 1 266 ? -17.835 -8.410 -1.264 1.00 89.88 266 GLU A CA 1
ATOM 2033 C C . GLU A 1 266 ? -16.726 -9.442 -1.470 1.00 89.88 266 GLU A C 1
ATOM 2035 O O . GLU A 1 266 ? -15.558 -9.165 -1.186 1.00 89.88 266 GLU A O 1
ATOM 2040 N N . ALA A 1 267 ? -17.062 -10.594 -2.059 1.00 90.12 267 ALA A N 1
ATOM 2041 C CA . ALA A 1 267 ? -16.090 -11.636 -2.377 1.00 90.12 267 ALA A CA 1
ATOM 2042 C C . ALA A 1 267 ? -15.000 -11.148 -3.347 1.00 90.12 267 ALA A C 1
ATOM 2044 O O . ALA A 1 267 ? -13.820 -11.469 -3.171 1.00 90.12 267 ALA A O 1
ATOM 2045 N N . VAL A 1 268 ? -15.362 -10.342 -4.353 1.00 91.81 268 VAL A N 1
ATOM 2046 C CA . VAL A 1 268 ? -14.395 -9.764 -5.304 1.00 91.81 268 VAL A CA 1
ATOM 2047 C C . VAL A 1 268 ? -13.444 -8.793 -4.605 1.00 91.81 268 VAL A C 1
ATOM 2049 O O . VAL A 1 268 ? -12.227 -8.892 -4.790 1.00 91.81 268 VAL A O 1
ATOM 2052 N N . VAL A 1 269 ? -13.970 -7.877 -3.786 1.00 92.56 269 VAL A N 1
ATOM 2053 C CA . VAL A 1 269 ? -13.149 -6.932 -3.013 1.00 92.56 269 VAL A CA 1
ATOM 2054 C C . VAL A 1 269 ? -12.228 -7.702 -2.071 1.00 92.56 269 VAL A C 1
ATOM 2056 O O . VAL A 1 269 ? -11.015 -7.494 -2.106 1.00 92.56 269 VAL A O 1
ATOM 2059 N N . ARG A 1 270 ? -12.766 -8.668 -1.318 1.00 92.00 270 ARG A N 1
ATOM 2060 C CA . ARG A 1 270 ? -11.990 -9.513 -0.403 1.00 92.00 270 ARG A CA 1
ATOM 2061 C C . ARG A 1 270 ? -10.833 -10.197 -1.117 1.00 92.00 270 ARG A C 1
ATOM 2063 O O . ARG A 1 270 ? -9.694 -10.074 -0.684 1.00 92.00 270 ARG A O 1
ATOM 2070 N N . LYS A 1 271 ? -11.099 -10.844 -2.254 1.00 91.00 271 LYS A N 1
ATOM 2071 C CA . LYS A 1 271 ? -10.081 -11.539 -3.056 1.00 91.00 271 LYS A CA 1
ATOM 2072 C C . LYS A 1 271 ? -8.927 -10.622 -3.466 1.00 91.00 271 LYS A C 1
ATOM 2074 O O . LYS A 1 271 ? -7.774 -11.043 -3.448 1.00 91.00 271 LYS A O 1
ATOM 2079 N N . HIS A 1 272 ? -9.221 -9.395 -3.893 1.00 92.19 272 HIS A N 1
ATOM 2080 C CA . HIS A 1 272 ? -8.190 -8.496 -4.413 1.00 92.19 272 HIS A CA 1
ATOM 2081 C C . HIS A 1 272 ? -7.414 -7.756 -3.324 1.00 92.19 272 HIS A C 1
ATOM 2083 O O . HIS A 1 272 ? -6.215 -7.536 -3.510 1.00 92.19 272 HIS A O 1
ATOM 2089 N N . PHE A 1 273 ? -8.068 -7.386 -2.221 1.00 92.75 273 PHE A N 1
ATOM 2090 C CA . PHE A 1 273 ? -7.432 -6.681 -1.108 1.00 92.75 273 PHE A CA 1
ATOM 2091 C C . PHE A 1 273 ? -6.681 -7.629 -0.164 1.00 92.75 273 PHE A C 1
ATOM 2093 O O . PHE A 1 273 ? -5.642 -7.237 0.355 1.00 92.75 273 PHE A O 1
ATOM 2100 N N . ALA A 1 274 ? -7.116 -8.888 -0.021 1.00 88.88 274 ALA A N 1
ATOM 2101 C CA . ALA A 1 274 ? -6.475 -9.852 0.881 1.00 88.88 274 ALA A CA 1
ATOM 2102 C C . ALA A 1 274 ? -5.039 -10.194 0.457 1.00 88.88 274 ALA A C 1
ATOM 2104 O O . ALA A 1 274 ? -4.223 -10.595 1.275 1.00 88.88 274 ALA A O 1
ATOM 2105 N N . ALA A 1 275 ? -4.705 -9.985 -0.821 1.00 88.25 275 ALA A N 1
ATOM 2106 C CA . ALA A 1 275 ? -3.342 -10.137 -1.320 1.00 88.25 275 ALA A CA 1
ATOM 2107 C C . ALA A 1 275 ? -2.360 -9.089 -0.762 1.00 88.25 275 ALA A C 1
ATOM 2109 O O . ALA A 1 275 ? -1.163 -9.246 -0.958 1.00 88.25 275 ALA A O 1
ATOM 2110 N N . TRP A 1 276 ? -2.843 -8.013 -0.130 1.00 89.50 276 TRP A N 1
ATOM 2111 C CA . TRP A 1 276 ? -2.024 -6.909 0.389 1.00 89.50 276 TRP A CA 1
ATOM 2112 C C . TRP A 1 276 ? -1.962 -6.853 1.914 1.00 89.50 276 TRP A C 1
ATOM 2114 O O . TRP A 1 276 ? -1.255 -6.009 2.458 1.00 89.50 276 TRP A O 1
ATOM 2124 N N . GLY A 1 277 ? -2.694 -7.727 2.597 1.00 85.06 277 GLY A N 1
ATOM 2125 C CA . GLY A 1 277 ? -2.759 -7.758 4.047 1.00 85.06 277 GLY A CA 1
ATOM 2126 C C . GLY A 1 277 ? -4.106 -8.251 4.548 1.00 85.06 277 GLY A C 1
ATOM 2127 O O . GLY A 1 277 ? -5.015 -8.582 3.782 1.00 85.06 277 GLY A O 1
ATOM 2128 N N . GLU A 1 278 ? -4.219 -8.295 5.865 1.00 80.94 278 GLU A N 1
ATOM 2129 C CA . GLU A 1 278 ? -5.440 -8.690 6.546 1.00 80.94 278 GLU A CA 1
ATOM 2130 C C . GLU A 1 278 ? -6.555 -7.658 6.333 1.00 80.94 278 GLU A C 1
ATOM 2132 O O . GLU A 1 278 ? -6.329 -6.447 6.364 1.00 80.94 278 GLU A O 1
ATOM 2137 N N . ILE A 1 279 ? -7.776 -8.149 6.124 1.00 83.88 279 ILE A N 1
ATOM 2138 C CA . ILE A 1 279 ? -8.965 -7.309 6.012 1.00 83.88 279 ILE A CA 1
ATOM 2139 C C . ILE A 1 279 ? -9.812 -7.510 7.262 1.00 83.88 279 ILE A C 1
ATOM 2141 O O . ILE A 1 279 ? -10.401 -8.575 7.435 1.00 83.88 279 ILE A O 1
ATOM 2145 N N . GLU A 1 280 ? -9.932 -6.456 8.067 1.00 77.88 280 GLU A N 1
ATOM 2146 C CA . GLU A 1 280 ? -10.843 -6.404 9.215 1.00 77.88 280 GLU A CA 1
ATOM 2147 C C . GLU A 1 280 ? -12.297 -6.585 8.777 1.00 77.88 280 GLU A C 1
ATOM 2149 O O . GLU A 1 280 ? -13.002 -7.491 9.217 1.00 77.88 280 GLU A O 1
ATOM 2154 N N . HIS A 1 281 ? -12.757 -5.710 7.885 1.00 81.38 281 HIS A N 1
ATOM 2155 C CA . HIS A 1 281 ? -14.165 -5.591 7.550 1.00 81.38 281 HIS A CA 1
ATOM 2156 C C . HIS A 1 281 ? -14.364 -5.103 6.122 1.00 81.38 281 HIS A C 1
ATOM 2158 O O . HIS A 1 281 ? -13.597 -4.283 5.615 1.00 81.38 281 HIS A O 1
ATOM 2164 N N . ILE A 1 282 ? -15.436 -5.577 5.490 1.00 87.56 282 ILE A N 1
ATOM 2165 C CA . ILE A 1 282 ? -15.882 -5.101 4.186 1.00 87.56 282 ILE A CA 1
ATOM 2166 C C . ILE A 1 282 ? -17.352 -4.737 4.317 1.00 87.56 282 ILE A C 1
ATOM 2168 O O . ILE A 1 282 ? -18.174 -5.574 4.668 1.00 87.56 282 ILE A O 1
ATOM 2172 N N . ASN A 1 283 ? -17.675 -3.485 4.006 1.00 88.94 283 ASN A N 1
ATOM 2173 C CA . ASN A 1 283 ? -19.050 -3.022 3.915 1.00 88.94 283 ASN A CA 1
ATOM 2174 C C . ASN A 1 283 ? -19.351 -2.620 2.474 1.00 88.94 283 ASN A C 1
ATOM 2176 O O . ASN A 1 283 ? -18.843 -1.604 1.994 1.00 88.94 283 ASN A O 1
ATOM 2180 N N . VAL A 1 284 ? -20.173 -3.408 1.783 1.00 89.25 284 VAL A N 1
ATOM 2181 C CA . VAL A 1 284 ? -20.635 -3.069 0.435 1.00 89.25 284 VAL A CA 1
ATOM 2182 C C . VAL A 1 284 ? -21.987 -2.380 0.545 1.00 89.25 284 VAL A C 1
ATOM 2184 O O . VAL A 1 284 ? -22.993 -3.003 0.869 1.00 89.25 284 VAL A O 1
ATOM 2187 N N . ILE A 1 285 ? -22.013 -1.084 0.240 1.00 87.06 285 ILE A N 1
ATOM 2188 C CA . ILE A 1 285 ? -23.240 -0.285 0.244 1.00 87.06 285 ILE A CA 1
ATOM 2189 C C . ILE A 1 285 ? -23.777 -0.233 -1.192 1.00 87.06 285 ILE A C 1
ATOM 2191 O O . ILE A 1 285 ? -23.212 0.486 -2.024 1.00 87.06 285 ILE A O 1
ATOM 2195 N N . PRO A 1 286 ? -24.846 -0.979 -1.532 1.00 81.50 286 PRO A N 1
ATOM 2196 C CA . PRO A 1 286 ? -25.459 -0.859 -2.843 1.00 81.50 286 PRO A CA 1
ATOM 2197 C C . PRO A 1 286 ? -26.101 0.524 -2.971 1.00 81.50 286 PRO A C 1
ATOM 2199 O O . PRO A 1 286 ? -26.793 0.999 -2.067 1.00 81.50 286 PRO A O 1
ATOM 2202 N N . ARG A 1 287 ? -25.900 1.179 -4.117 1.00 76.69 287 ARG A N 1
ATOM 2203 C CA . ARG A 1 287 ? -26.660 2.386 -4.438 1.00 76.69 287 ARG A CA 1
ATOM 2204 C C . ARG A 1 287 ? -28.128 1.980 -4.554 1.00 76.69 287 ARG A C 1
ATOM 2206 O O . ARG A 1 287 ? -28.447 1.118 -5.370 1.00 76.69 287 ARG A O 1
ATOM 2213 N N . LYS A 1 288 ? -29.001 2.581 -3.738 1.00 61.28 288 LYS A N 1
ATOM 2214 C CA . LYS A 1 288 ? -30.449 2.475 -3.944 1.00 61.28 288 LYS A CA 1
ATOM 2215 C C . LYS A 1 288 ? -30.734 3.010 -5.347 1.00 61.28 288 LYS A C 1
ATOM 2217 O O . LYS A 1 288 ? -30.388 4.158 -5.634 1.00 61.28 288 LYS A O 1
ATOM 2222 N N . VAL A 1 289 ? -31.220 2.126 -6.213 1.00 52.88 289 VAL A N 1
ATOM 2223 C CA . VAL A 1 289 ? -31.740 2.477 -7.538 1.00 52.88 289 VAL A CA 1
ATOM 2224 C C . VAL A 1 289 ? -33.048 3.225 -7.347 1.00 52.88 289 VAL A C 1
ATOM 2226 O O . VAL A 1 289 ? -33.808 2.813 -6.440 1.00 52.88 289 VAL A O 1
#

Sequence (289 aa):
MAAARGVSSSLPRGVALPKLSTWSCAACGLQNERALAHCRRCREPAPRAADAGASASASWKEVLDPSSRQIYYWNVDTGETTWTRPAALGDAPYASGYYGRGASAPDVQAQLEQQNRAWLARPAKKQSDFDPSKFQRTEGANELNIWYGKYMGEHWKGGYGKDRAPTRCVPDTDAGATKGSRMFADTAFFCLHFARGACFKGEECLFLHHIPTARDDGRLDLAHDVFGRLRHATHRDDMGGTGSMESSSRTLYVGGLTSRAGVDLEAVVRKHFAAWGEIEHINVIPRKV

Secondary structure (DSSP, 8-state):
---------PPPS--PPP---EEE-TTT--EEETT-SB-TTT-PBPPPS-SS-TTSSSSEEEEE-TTT--EEEEETTT--EESS--GGG-S-SS--TTTTSS---HHHHHHHHHHHHHHHTSBPP--S---GGGG---TTSS-EETTTTEETT----TTTT-SPPS----HHHH-BB-HHHHH-TTTPPBPHHHHTT--S-GGG-SSBBS---HHHHHT--TTB-TTSPBPBSSPPTTS-TT-BSS----PPP-------TT--HHHHHHHHHGGGS------------